Protein AF-A0A955X991-F1 (afdb_monomer)

Nearest PDB structures (foldseek):
  9c3c-assembly1_b  TM=1.277E-01  e=8.203E+00  Oryctolagus cuniculus

Sequence (240 aa):
MSEDGNGDRDPMRPDTWYGEAGVCGSCIAWRPEDPRAGETVASGSCRLRKELPRVPATLRKCSLYKPRGQFVYRPTPAAPEPKRRKAAPVTVLRRDESGEMVTASPPPVVRGEPRERPPVPREVDVGTDERSVLVAAVRSAVLQDVPDTGRELHGRFEGGKTRVYATDGRMTKEVTNERFFQLLERMRASLEQLEDQLVSKDALLDLYPEAHKQLLAVQGSFTTFNILYDSRDDYFSGKE

Solvent-accessible surface area (backbone atoms only — not comparable to full-atom values): 15233 Å² total; per-residue (Å²): 134,87,86,78,82,83,88,81,70,54,56,67,44,66,74,62,34,55,76,40,86,65,20,38,45,17,18,63,53,42,41,84,48,84,79,57,96,91,60,81,52,35,30,18,35,35,76,85,42,77,89,46,72,69,44,49,26,78,46,64,81,58,98,80,66,42,68,54,88,71,77,71,85,71,78,68,77,74,73,75,73,80,76,75,74,75,77,75,81,86,79,46,70,43,69,50,98,88,68,50,77,43,83,49,84,79,79,84,82,77,83,73,73,90,76,76,78,76,77,81,74,91,70,79,87,75,62,99,45,71,69,58,46,52,53,49,52,47,55,54,43,49,69,46,92,66,75,87,80,84,77,54,70,22,76,94,46,63,94,36,74,43,74,43,61,47,98,87,67,47,77,76,47,78,43,45,34,68,63,49,49,56,50,51,53,31,46,49,55,31,51,52,52,49,48,50,59,38,62,78,34,58,72,50,41,77,74,36,52,66,59,54,52,49,50,46,54,51,51,38,60,50,39,75,55,37,77,49,40,60,52,79,88,73,41,59,68,63,76,128

Radius of gyration: 31.93 Å; Cα contacts (8 Å, |Δi|>4): 240; chains: 1; bounding box: 81×61×92 Å

pLDDT: mean 74.35, std 15.06, range [38.75, 93.31]

Foldseek 3Di:
DDPDDPPPQQLQDLVNQCPDPAFLSQAPQWDWDDDDPPDRHTWTQGNVCVVPGIDGRRDGDDPPGDGPPPPDPPPDPDPPDPPPPDPDPDFDWDQDPVRDTDTDDDPDDDPDDDDDDDPDDPDDDDPPDLVSVLVVQLVVQLPPDDDDPPFDWAPVQPPHKDFDADPVRDGPDIDRPVVVVVSLVSSVVSLVVVLCVCVVPVVNCVVCVVSNVVSLVVLVVCQVVQNGTNDPVPGRDRPD

Structure (mmCIF, N/CA/C/O backbone):
data_AF-A0A955X991-F1
#
_entry.id   AF-A0A955X991-F1
#
loop_
_atom_site.group_PDB
_atom_site.id
_atom_site.type_symbol
_atom_site.label_atom_id
_atom_site.label_alt_id
_atom_site.label_comp_id
_atom_site.label_asym_id
_atom_site.label_entity_id
_atom_site.label_seq_id
_atom_site.pdbx_PDB_ins_code
_atom_site.Cartn_x
_atom_site.Cartn_y
_atom_site.Cartn_z
_atom_site.occupancy
_atom_site.B_iso_or_equiv
_atom_site.auth_seq_id
_atom_site.auth_comp_id
_atom_site.auth_asym_id
_atom_site.auth_atom_id
_atom_site.pdbx_PDB_model_num
ATOM 1 N N . MET A 1 1 ? -40.968 -16.022 60.231 1.00 38.75 1 MET A N 1
ATOM 2 C CA . MET A 1 1 ? -40.307 -16.845 59.200 1.00 38.75 1 MET A CA 1
ATOM 3 C C . MET A 1 1 ? -39.902 -15.874 58.115 1.00 38.75 1 MET A C 1
ATOM 5 O O . MET A 1 1 ? -40.764 -15.400 57.394 1.00 38.75 1 MET A O 1
ATOM 9 N N . SER A 1 2 ? -38.647 -15.436 58.153 1.00 39.84 2 SER A N 1
ATOM 10 C CA . SER A 1 2 ? -38.117 -14.417 57.249 1.00 39.84 2 SER A CA 1
ATOM 11 C C . SER A 1 2 ? -37.635 -15.108 55.979 1.00 39.84 2 SER A C 1
ATOM 13 O O . SER A 1 2 ? -36.566 -15.713 55.973 1.00 39.84 2 SER A O 1
ATOM 15 N N . GLU A 1 3 ? -38.450 -15.076 54.930 1.00 44.97 3 GLU A N 1
ATOM 16 C CA . GLU A 1 3 ? -38.037 -15.438 53.572 1.00 44.97 3 GLU A CA 1
ATOM 17 C C . GLU A 1 3 ? -37.480 -14.183 52.886 1.00 44.97 3 GLU A C 1
ATOM 19 O O . GLU A 1 3 ? -38.084 -13.613 51.982 1.00 44.97 3 GLU A O 1
ATOM 24 N N . ASP A 1 4 ? -36.329 -13.711 53.366 1.00 40.31 4 ASP A N 1
ATOM 25 C CA . ASP A 1 4 ? -35.613 -12.592 52.759 1.00 40.31 4 ASP A CA 1
ATOM 26 C C . ASP A 1 4 ? -34.737 -13.087 51.591 1.00 40.31 4 ASP A C 1
ATOM 28 O O . ASP A 1 4 ? -33.696 -13.714 51.776 1.00 40.31 4 ASP A O 1
ATOM 32 N N . GLY A 1 5 ? -35.156 -12.752 50.367 1.00 43.62 5 GLY A N 1
ATOM 33 C CA . GLY A 1 5 ? -34.262 -12.096 49.406 1.00 43.62 5 GLY A CA 1
ATOM 34 C C . GLY A 1 5 ? -33.233 -12.933 48.636 1.00 43.62 5 GLY A C 1
ATOM 35 O O . GLY A 1 5 ? -32.066 -12.552 48.601 1.00 43.62 5 GLY A O 1
ATOM 36 N N . ASN A 1 6 ? -33.636 -13.993 47.924 1.00 46.09 6 ASN A N 1
ATOM 37 C CA . ASN A 1 6 ? -32.765 -14.647 46.922 1.00 46.09 6 ASN A CA 1
ATOM 38 C C . ASN A 1 6 ? -33.233 -14.462 45.459 1.00 46.09 6 ASN A C 1
ATOM 40 O O . ASN A 1 6 ? -32.790 -15.178 44.565 1.00 46.09 6 ASN A O 1
ATOM 44 N N . GLY A 1 7 ? -34.143 -13.516 45.205 1.00 46.44 7 GLY A N 1
ATOM 45 C CA . GLY A 1 7 ? -34.841 -13.363 43.922 1.00 46.44 7 GLY A CA 1
ATOM 46 C C . GLY A 1 7 ? -34.144 -12.541 42.830 1.00 46.44 7 GLY A C 1
ATOM 47 O O . GLY A 1 7 ? -34.748 -12.364 41.781 1.00 46.44 7 GLY A O 1
ATOM 48 N N . ASP A 1 8 ? -32.925 -12.027 43.033 1.00 54.19 8 ASP A N 1
ATOM 49 C CA . ASP A 1 8 ? -32.399 -10.953 42.161 1.00 54.19 8 ASP A CA 1
ATOM 50 C C . ASP A 1 8 ? -30.940 -11.139 41.697 1.00 54.19 8 ASP A C 1
ATOM 52 O O . ASP A 1 8 ? -30.204 -10.182 41.459 1.00 54.19 8 ASP A O 1
ATOM 56 N N . ARG A 1 9 ? -30.483 -12.391 41.568 1.00 58.53 9 ARG A N 1
ATOM 57 C CA . ARG A 1 9 ? -29.184 -12.717 40.950 1.00 58.53 9 ARG A CA 1
ATOM 58 C C . ARG A 1 9 ? -29.383 -13.521 39.675 1.00 58.53 9 ARG A C 1
ATOM 60 O O . ARG A 1 9 ? -29.014 -14.687 39.613 1.00 58.53 9 ARG A O 1
ATOM 67 N N . ASP A 1 10 ? -29.975 -12.894 38.664 1.00 68.56 10 ASP A N 1
ATOM 68 C CA . ASP A 1 10 ? -29.984 -13.457 37.316 1.00 68.56 10 ASP A CA 1
ATOM 69 C C . ASP A 1 10 ? -28.535 -13.497 36.775 1.00 68.56 10 ASP A C 1
ATOM 71 O O . ASP A 1 10 ? -27.963 -12.435 36.509 1.00 68.56 10 ASP A O 1
ATOM 75 N N . PRO A 1 11 ? -27.923 -14.687 36.602 1.00 65.38 11 PRO A N 1
ATOM 76 C CA . PRO A 1 11 ? -26.534 -14.841 36.149 1.00 65.38 11 PRO A CA 1
ATOM 77 C C . PRO A 1 11 ? -26.283 -14.315 34.723 1.00 65.38 11 PRO A C 1
ATOM 79 O O . PRO A 1 11 ? -25.133 -14.259 34.270 1.00 65.38 11 PRO A O 1
ATOM 82 N N . MET A 1 12 ? -27.343 -13.927 34.009 1.00 73.75 12 MET A N 1
ATOM 83 C CA . MET A 1 12 ? -27.275 -13.253 32.717 1.00 73.75 12 MET A CA 1
ATOM 84 C C . MET A 1 12 ? -27.124 -11.734 32.840 1.00 73.75 12 MET A C 1
ATOM 86 O O . MET A 1 12 ? -26.597 -11.097 31.923 1.00 73.75 12 MET A O 1
ATOM 90 N N . ARG A 1 13 ? -27.529 -11.132 33.966 1.00 78.25 13 ARG A N 1
ATOM 91 C CA . ARG A 1 13 ? -27.470 -9.677 34.158 1.00 78.25 13 ARG A CA 1
ATOM 92 C C . ARG A 1 13 ? -26.050 -9.225 34.507 1.00 78.25 13 ARG A C 1
ATOM 94 O O . ARG A 1 13 ? -25.454 -9.791 35.426 1.00 78.25 13 ARG A O 1
ATOM 101 N N . PRO A 1 14 ? -25.518 -8.177 33.848 1.00 75.69 14 PRO A N 1
ATOM 102 C CA . PRO A 1 14 ? -24.169 -7.668 34.104 1.00 75.69 14 PRO A CA 1
ATOM 103 C C . PRO A 1 14 ? -23.875 -7.312 35.560 1.00 75.69 14 PRO A C 1
ATOM 105 O O . PRO A 1 14 ? -22.749 -7.489 36.024 1.00 75.69 14 PRO A O 1
ATOM 108 N N . ASP A 1 15 ? -24.895 -6.876 36.295 1.00 79.19 15 ASP A N 1
ATOM 109 C CA . ASP A 1 15 ? -24.777 -6.469 37.696 1.00 79.19 15 ASP A CA 1
ATOM 110 C C . ASP A 1 15 ? -24.324 -7.616 38.612 1.00 79.19 15 ASP A C 1
ATOM 112 O O . ASP A 1 15 ? -23.654 -7.374 39.616 1.00 79.19 15 ASP A O 1
ATOM 116 N N . THR A 1 16 ? -24.608 -8.872 38.242 1.00 80.31 16 THR A N 1
ATOM 117 C CA . THR A 1 16 ? -24.232 -10.043 39.049 1.00 80.31 16 THR A CA 1
ATOM 118 C C . THR A 1 16 ? -22.735 -10.333 39.047 1.00 80.31 16 THR A C 1
ATOM 120 O O . THR A 1 16 ? -22.214 -10.836 40.038 1.00 80.31 16 THR A O 1
ATOM 123 N N . TRP A 1 17 ? -22.021 -9.998 37.970 1.00 82.06 17 TRP A N 1
ATOM 124 C CA . TRP A 1 17 ? -20.603 -10.337 37.806 1.00 82.06 17 TRP A CA 1
ATOM 125 C C . TRP A 1 17 ? -19.687 -9.122 37.625 1.00 82.06 17 TRP A C 1
ATOM 127 O O . TRP A 1 17 ? -18.476 -9.262 37.783 1.00 82.06 17 TRP A O 1
ATOM 137 N N . TYR A 1 18 ? -20.210 -7.919 37.361 1.00 81.25 18 TYR A N 1
ATOM 138 C CA . TYR A 1 18 ? -19.401 -6.691 37.364 1.00 81.25 18 TYR A CA 1
ATOM 139 C C . TYR A 1 18 ? -18.859 -6.331 38.751 1.00 81.25 18 TYR A C 1
ATOM 141 O O . TYR A 1 18 ? -17.752 -5.800 38.840 1.00 81.25 18 TYR A O 1
ATOM 149 N N . GLY A 1 19 ? -19.607 -6.630 39.817 1.00 77.69 19 GLY A N 1
ATOM 150 C CA . GLY A 1 19 ? -19.197 -6.345 41.195 1.00 77.69 19 GLY A CA 1
ATOM 151 C C . GLY A 1 19 ? -18.209 -7.355 41.787 1.00 77.69 19 GLY A C 1
ATOM 152 O O . GLY A 1 19 ? -17.533 -7.049 42.768 1.00 77.69 19 GLY A O 1
ATOM 153 N N . GLU A 1 20 ? -18.089 -8.553 41.206 1.00 83.38 20 GLU A N 1
ATOM 154 C CA . GLU A 1 20 ? -17.191 -9.590 41.719 1.00 83.38 20 GLU A CA 1
ATOM 155 C C . GLU A 1 20 ? -15.766 -9.398 41.187 1.00 83.38 20 GLU A C 1
ATOM 157 O O . GLU A 1 20 ? -15.511 -9.489 39.989 1.00 83.38 20 GLU A O 1
ATOM 162 N N . ALA A 1 21 ? -14.788 -9.168 42.061 1.00 84.75 21 ALA A N 1
ATOM 163 C CA . ALA A 1 21 ? -13.395 -9.067 41.633 1.00 84.75 21 ALA A CA 1
ATOM 164 C C . ALA A 1 21 ? -12.823 -10.440 41.226 1.00 84.75 21 ALA A C 1
ATOM 166 O O . ALA A 1 21 ? -12.987 -11.437 41.928 1.00 84.75 21 ALA A O 1
ATOM 167 N N . GLY A 1 22 ? -12.083 -10.482 40.113 1.00 86.81 22 GLY A N 1
ATOM 168 C CA . GLY A 1 22 ? -11.324 -11.668 39.696 1.00 86.81 22 GLY A CA 1
ATOM 169 C C . GLY A 1 22 ? -12.118 -12.703 38.895 1.00 86.81 22 GLY A C 1
ATOM 170 O O . GLY A 1 22 ? -11.631 -13.825 38.715 1.00 86.81 22 GLY A O 1
ATOM 171 N N . VAL A 1 23 ? -13.302 -12.333 38.399 1.00 92.38 23 VAL A N 1
ATOM 172 C CA . VAL A 1 23 ? -14.068 -13.115 37.419 1.00 92.38 23 VAL A CA 1
ATOM 173 C C . VAL A 1 23 ? -13.876 -12.541 36.012 1.00 92.38 23 VAL A C 1
ATOM 175 O O . VAL A 1 23 ? -13.577 -11.359 35.844 1.00 92.38 23 VAL A O 1
ATOM 178 N N . CYS A 1 24 ? -14.017 -13.356 34.967 1.00 92.00 24 CYS A N 1
ATOM 179 C CA . CYS A 1 24 ? -13.859 -12.882 33.590 1.00 92.00 24 CYS A CA 1
ATOM 180 C C . CYS A 1 24 ? -14.807 -11.724 33.248 1.00 92.00 24 CYS A C 1
ATOM 182 O O . CYS A 1 24 ? -14.371 -10.777 32.597 1.00 92.00 24 CYS A O 1
ATOM 184 N N . GLY A 1 25 ? -16.040 -11.736 33.754 1.00 89.75 25 GLY A N 1
ATOM 185 C CA . GLY A 1 25 ? -17.017 -10.672 33.537 1.00 89.75 25 GLY A CA 1
ATOM 186 C C . GLY A 1 25 ? -16.566 -9.289 34.037 1.00 89.75 25 GLY A C 1
ATOM 187 O O . GLY A 1 25 ? -16.752 -8.282 33.354 1.00 89.75 25 GLY A O 1
ATOM 188 N N . SER A 1 26 ? -15.885 -9.211 35.182 1.00 90.62 26 SER A N 1
ATOM 189 C CA . SER A 1 26 ? -15.350 -7.950 35.723 1.00 90.62 26 SER A CA 1
ATOM 190 C C . SER A 1 26 ? -14.012 -7.530 35.103 1.00 90.62 26 SER A C 1
ATOM 192 O O . SER A 1 26 ? -13.458 -6.478 35.438 1.00 90.62 26 SER A O 1
ATOM 194 N N . CYS A 1 27 ? -13.485 -8.307 34.152 1.00 90.62 27 CYS A N 1
ATOM 195 C CA . CYS A 1 27 ? -12.266 -7.977 33.427 1.00 90.62 27 CYS A CA 1
ATOM 196 C C . CYS A 1 27 ? -12.532 -6.937 32.323 1.00 90.62 27 CYS A C 1
ATOM 198 O O . CYS A 1 27 ? -13.508 -7.001 31.570 1.00 90.62 27 CYS A O 1
ATOM 200 N N . ILE A 1 28 ? -11.608 -5.992 32.142 1.00 90.75 28 ILE A N 1
ATOM 201 C CA . ILE A 1 28 ? -11.670 -5.004 31.049 1.00 90.75 28 ILE A CA 1
ATOM 202 C C . ILE A 1 28 ? -11.577 -5.646 29.652 1.00 90.75 28 ILE A C 1
ATOM 204 O O . ILE A 1 28 ? -12.056 -5.079 28.670 1.00 90.75 28 ILE A O 1
ATOM 208 N N . ALA A 1 29 ? -10.962 -6.826 29.555 1.00 91.00 29 ALA A N 1
ATOM 209 C CA . ALA A 1 29 ? -10.707 -7.511 28.292 1.00 91.00 29 ALA A CA 1
ATOM 210 C C . ALA A 1 29 ? -11.858 -8.403 27.803 1.00 91.00 29 ALA A C 1
ATOM 212 O O . ALA A 1 29 ? -11.834 -8.821 26.645 1.00 91.00 29 ALA A O 1
ATOM 213 N N . TRP A 1 30 ? -12.826 -8.719 28.662 1.00 92.44 30 TRP A N 1
ATOM 214 C CA . TRP A 1 30 ? -13.938 -9.614 28.342 1.00 92.44 30 TRP A CA 1
ATOM 215 C C . TRP A 1 30 ? -15.121 -8.833 27.755 1.00 92.44 30 TRP A C 1
ATOM 217 O O . TRP A 1 30 ? -15.421 -7.711 28.192 1.00 92.44 30 TRP A O 1
ATOM 227 N N . ARG A 1 31 ? -15.776 -9.405 26.740 1.00 91.56 31 ARG A N 1
ATOM 228 C CA . ARG A 1 31 ? -16.945 -8.830 26.064 1.00 91.56 31 ARG A CA 1
ATOM 229 C C . ARG A 1 31 ? -18.098 -9.837 26.079 1.00 91.56 31 ARG A C 1
ATOM 231 O O . ARG A 1 31 ? -17.867 -10.958 25.638 1.00 91.56 31 ARG A O 1
ATOM 238 N N . PRO A 1 32 ? -19.291 -9.459 26.573 1.00 91.00 32 PRO A N 1
ATOM 239 C CA . PRO A 1 32 ? -20.448 -10.347 26.557 1.00 91.00 32 PRO A CA 1
ATOM 240 C C . PRO A 1 32 ? -20.880 -10.629 25.116 1.00 91.00 32 PRO A C 1
ATOM 242 O O . PRO A 1 32 ? -20.811 -9.739 24.268 1.00 91.00 32 PRO A O 1
ATOM 245 N N . GLU A 1 33 ? -21.324 -11.855 24.867 1.00 90.44 33 GLU A N 1
ATOM 246 C CA . GLU A 1 33 ? -21.989 -12.273 23.633 1.00 90.44 33 GLU A CA 1
ATOM 247 C C . GLU A 1 33 ? -23.412 -12.732 23.955 1.00 90.44 33 GLU A C 1
ATOM 249 O O . GLU A 1 33 ? -23.742 -12.993 25.116 1.00 90.44 33 GLU A O 1
ATOM 254 N N . ASP A 1 34 ? -24.247 -12.856 22.926 1.00 87.06 34 ASP A N 1
ATOM 255 C CA . ASP A 1 34 ? -25.610 -13.348 23.101 1.00 87.06 34 ASP A CA 1
ATOM 256 C C . ASP A 1 34 ? -25.611 -14.781 23.670 1.00 87.06 34 ASP A C 1
ATOM 258 O O . ASP A 1 34 ? -24.768 -15.603 23.276 1.00 87.06 34 ASP A O 1
ATOM 262 N N . PRO A 1 35 ? -26.528 -15.109 24.600 1.00 84.56 35 PRO A N 1
ATOM 263 C CA . PRO A 1 35 ? -26.665 -16.459 25.141 1.00 84.56 35 PRO A CA 1
ATOM 264 C C . PRO A 1 35 ? -26.980 -17.480 24.051 1.00 84.56 35 PRO A C 1
ATOM 266 O O . PRO A 1 35 ? -27.867 -17.270 23.224 1.00 84.56 35 PRO A O 1
ATOM 269 N N . ARG A 1 36 ? -26.307 -18.636 24.091 1.00 85.12 36 ARG A N 1
ATOM 270 C CA . ARG A 1 36 ? -26.695 -19.792 23.271 1.00 85.12 36 ARG A CA 1
ATOM 271 C C . ARG A 1 36 ? -27.733 -20.639 24.005 1.00 85.12 36 ARG A C 1
ATOM 273 O O . ARG A 1 36 ? -27.802 -20.640 25.233 1.00 85.12 36 ARG A O 1
ATOM 280 N N . ALA A 1 37 ? -28.528 -21.390 23.242 1.00 81.50 37 ALA A N 1
ATOM 281 C CA . ALA A 1 37 ? -29.499 -22.327 23.797 1.00 81.50 37 ALA A CA 1
ATOM 282 C C . ALA A 1 37 ? -28.805 -23.322 24.748 1.00 81.50 37 ALA A C 1
ATOM 284 O O . ALA A 1 37 ? -27.876 -24.022 24.346 1.00 81.50 37 ALA A O 1
ATOM 285 N N . GLY A 1 38 ? -29.253 -23.361 26.007 1.00 80.50 38 GLY A N 1
ATOM 286 C CA . GLY A 1 38 ? -28.695 -24.219 27.060 1.00 80.50 38 GLY A CA 1
ATOM 287 C C . GLY A 1 38 ? -27.683 -23.548 27.995 1.00 80.50 38 GLY A C 1
ATOM 288 O O . GLY A 1 38 ? -27.209 -24.197 28.925 1.00 80.50 38 GLY A O 1
ATOM 289 N N . GLU A 1 39 ? -27.357 -22.268 27.800 1.00 80.38 39 GLU A N 1
ATOM 290 C CA . GLU A 1 39 ? -26.450 -21.549 28.697 1.00 80.38 39 GLU A CA 1
ATOM 291 C C . GLU A 1 39 ? -27.180 -20.895 29.861 1.00 80.38 39 GLU A C 1
ATOM 293 O O . GLU A 1 39 ? -28.137 -20.147 29.687 1.00 80.38 39 GLU A O 1
ATOM 298 N N . THR A 1 40 ? -26.684 -21.166 31.063 1.00 81.38 40 THR A N 1
ATOM 299 C CA . THR A 1 40 ? -27.228 -20.643 32.320 1.00 81.38 40 THR A CA 1
ATOM 300 C C . THR A 1 40 ? -26.437 -19.456 32.861 1.00 81.38 40 THR A C 1
ATOM 302 O O . THR A 1 40 ? -26.813 -18.892 33.879 1.00 81.38 40 THR A O 1
ATOM 305 N N . VAL A 1 41 ? -25.324 -19.086 32.221 1.00 83.25 41 VAL A N 1
ATOM 306 C CA . VAL A 1 41 ? -24.426 -18.011 32.659 1.00 83.25 41 VAL A CA 1
ATOM 307 C C . VAL A 1 41 ? -24.001 -17.195 31.447 1.00 83.25 41 VAL A C 1
ATOM 309 O O . VAL A 1 41 ? -23.678 -17.765 30.400 1.00 83.25 41 VAL A O 1
ATOM 312 N N . ALA A 1 42 ? -23.936 -15.869 31.610 1.00 87.44 42 ALA A N 1
ATOM 313 C CA . ALA A 1 42 ? -23.454 -14.973 30.567 1.00 87.44 42 ALA A CA 1
ATOM 314 C C . ALA A 1 42 ? -22.081 -15.436 30.059 1.00 87.44 42 ALA A C 1
ATOM 316 O O . ALA A 1 42 ? -21.132 -15.581 30.832 1.00 87.44 42 ALA A O 1
ATOM 317 N N . SER A 1 43 ? -21.975 -15.671 28.756 1.00 92.00 43 SER A N 1
ATOM 318 C CA . SER A 1 43 ? -20.748 -16.122 28.103 1.00 92.00 43 SER A CA 1
ATOM 319 C C . SER A 1 43 ? -20.306 -15.101 27.065 1.00 92.00 43 SER A C 1
ATOM 321 O O . SER A 1 43 ? -21.116 -14.358 26.519 1.00 92.00 43 SER A O 1
ATOM 323 N N . GLY A 1 44 ? -19.003 -15.014 26.830 1.00 92.31 44 GLY A N 1
ATOM 324 C CA . GLY A 1 44 ? -18.442 -13.983 25.967 1.00 92.31 44 GLY A CA 1
ATOM 325 C C . GLY A 1 44 ? -16.996 -14.253 25.581 1.00 92.31 44 GLY A C 1
ATOM 326 O O . GLY A 1 44 ? -16.406 -15.240 26.018 1.00 92.31 44 GLY A O 1
ATOM 327 N N . SER A 1 45 ? -16.405 -13.378 24.778 1.00 93.31 45 SER A N 1
ATOM 328 C CA . SER A 1 45 ? -15.048 -13.549 24.252 1.00 93.31 45 SER A CA 1
ATOM 329 C C . SER A 1 45 ? -14.004 -12.724 2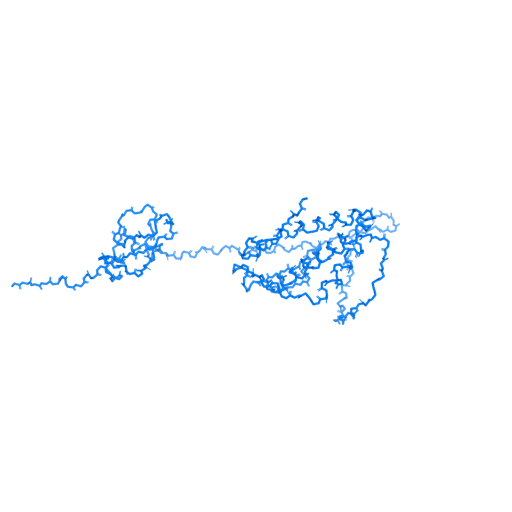5.016 1.00 93.31 45 SER A C 1
ATOM 331 O O . SER A 1 45 ? -14.261 -11.625 25.523 1.00 93.31 45 SER A O 1
ATOM 333 N N . CYS A 1 46 ? -12.782 -13.261 25.116 1.00 93.25 46 CYS A N 1
ATOM 334 C CA . CYS A 1 46 ? -11.651 -12.609 25.780 1.00 93.25 46 CYS A CA 1
ATOM 335 C C . CYS A 1 46 ? -10.692 -11.982 24.756 1.00 93.25 46 CYS A C 1
ATOM 337 O O . CYS A 1 46 ? -10.031 -12.687 23.999 1.00 93.25 46 CYS A O 1
ATOM 339 N N . ARG A 1 47 ? -10.503 -10.654 24.782 1.00 91.19 47 ARG A N 1
ATOM 340 C CA . ARG A 1 47 ? -9.560 -9.977 23.863 1.00 91.19 47 ARG A CA 1
ATOM 341 C C . ARG A 1 47 ? -8.083 -10.287 24.124 1.00 91.19 47 ARG A C 1
ATOM 343 O O . ARG A 1 47 ? -7.266 -10.095 23.229 1.00 91.19 47 ARG A O 1
ATOM 350 N N . LEU A 1 48 ? -7.735 -10.718 25.337 1.00 90.31 48 LEU A N 1
ATOM 351 C CA . LEU A 1 48 ? -6.355 -11.064 25.707 1.00 90.31 48 LEU A CA 1
ATOM 352 C C . LEU A 1 48 ? -5.998 -12.522 25.397 1.00 90.31 48 LEU A C 1
ATOM 354 O O . LEU A 1 48 ? -4.816 -12.842 25.346 1.00 90.31 48 LEU A O 1
ATOM 358 N N . ARG A 1 49 ? -6.999 -13.389 25.211 1.00 88.50 49 ARG A N 1
ATOM 359 C CA . ARG A 1 49 ? -6.835 -14.823 24.955 1.00 88.50 49 ARG A CA 1
ATOM 360 C C . ARG A 1 49 ? -7.729 -15.238 23.797 1.00 88.50 49 ARG A C 1
ATOM 362 O O . ARG A 1 49 ? -8.859 -15.672 24.007 1.00 88.50 49 ARG A O 1
ATOM 369 N N . LYS A 1 50 ? -7.228 -15.040 22.576 1.00 88.81 50 LYS A N 1
ATOM 370 C CA . LYS A 1 50 ? -7.957 -15.345 21.332 1.00 88.81 50 LYS A CA 1
ATOM 371 C C . LYS A 1 50 ? -8.161 -16.850 21.128 1.00 88.81 50 LYS A C 1
ATOM 373 O O . LYS A 1 50 ? -9.033 -17.243 20.366 1.00 88.81 50 LYS A O 1
ATOM 378 N N . GLU A 1 51 ? -7.375 -17.676 21.814 1.00 89.38 51 GLU A N 1
ATOM 379 C CA . GLU A 1 51 ? -7.470 -19.135 21.817 1.00 89.38 51 GLU A CA 1
ATOM 380 C C . GLU A 1 51 ? -8.706 -19.666 22.556 1.00 89.38 51 GLU A C 1
ATOM 382 O O . GLU A 1 51 ? -9.110 -20.804 22.332 1.00 89.38 51 GLU A O 1
ATOM 387 N N . LEU A 1 52 ? -9.320 -18.853 23.423 1.00 86.12 52 LEU A N 1
ATOM 388 C CA . LEU A 1 52 ? -10.559 -19.192 24.116 1.00 86.12 52 LEU A CA 1
ATOM 389 C C . LEU A 1 52 ? -11.720 -18.435 23.459 1.00 86.12 52 LEU A C 1
ATOM 391 O O . LEU A 1 52 ? -11.960 -17.275 23.810 1.00 86.12 52 LEU A O 1
ATOM 395 N N . PRO A 1 53 ? -12.451 -19.062 22.518 1.00 82.06 53 PRO A N 1
ATOM 396 C CA . PRO A 1 53 ? -13.484 -18.369 21.758 1.00 82.06 53 PRO A CA 1
ATOM 397 C C . PRO A 1 53 ? -14.647 -17.926 22.648 1.00 82.06 53 PRO A C 1
ATOM 399 O O . PRO A 1 53 ? -15.207 -16.859 22.423 1.00 82.06 53 PRO A O 1
ATOM 402 N N . ARG A 1 54 ? -14.992 -18.712 23.679 1.00 89.44 54 ARG A N 1
ATOM 403 C CA . ARG A 1 54 ? -16.126 -18.427 24.562 1.00 89.44 54 ARG A CA 1
ATOM 404 C C . ARG A 1 54 ? -15.811 -18.786 26.007 1.00 89.44 54 ARG A C 1
ATOM 406 O O . ARG A 1 54 ? -15.399 -19.903 26.307 1.00 89.44 54 ARG A O 1
ATOM 413 N N . VAL A 1 55 ? -15.978 -17.811 26.890 1.00 91.94 55 VAL A N 1
ATOM 414 C CA . VAL A 1 55 ? -15.582 -17.856 28.296 1.00 91.94 55 VAL A CA 1
ATOM 415 C C . VAL A 1 55 ? -16.746 -17.358 29.157 1.00 91.94 55 VAL A C 1
ATOM 417 O O . VAL A 1 55 ? -17.247 -16.257 28.898 1.00 91.94 55 VAL A O 1
ATOM 420 N N . PRO A 1 56 ? -17.167 -18.113 30.188 1.00 92.25 56 PRO A N 1
ATOM 421 C CA . PRO A 1 56 ? -18.253 -17.692 31.062 1.00 92.25 56 PRO A CA 1
ATOM 422 C C . PRO A 1 56 ? -17.819 -16.526 31.957 1.00 92.25 56 PRO A C 1
ATOM 424 O O . PRO A 1 56 ? -16.670 -16.449 32.404 1.00 92.25 56 PRO A O 1
ATOM 427 N N . ALA A 1 57 ? -18.753 -15.626 32.257 1.00 90.56 57 ALA A N 1
ATOM 428 C CA . ALA A 1 57 ? -18.515 -14.428 33.055 1.00 90.56 57 ALA A CA 1
ATOM 429 C C . ALA A 1 57 ? -18.025 -14.755 34.472 1.00 90.56 57 ALA A C 1
ATOM 431 O O . ALA A 1 57 ? -17.222 -14.007 35.024 1.00 90.56 57 ALA A O 1
ATOM 432 N N . THR A 1 58 ? -18.440 -15.894 35.032 1.00 89.50 58 THR A N 1
ATOM 433 C CA . THR A 1 58 ? -18.085 -16.357 36.384 1.00 89.50 58 THR A CA 1
ATOM 434 C C . THR A 1 58 ? -16.739 -17.080 36.462 1.00 89.50 58 THR A C 1
ATOM 436 O O . THR A 1 58 ? -16.333 -17.488 37.553 1.00 89.50 58 THR A O 1
ATOM 439 N N . LEU A 1 59 ? -16.014 -17.246 35.344 1.00 89.81 59 LEU A N 1
ATOM 440 C CA . LEU A 1 59 ? -14.726 -17.939 35.357 1.00 89.81 59 LEU A CA 1
ATOM 441 C C . LEU A 1 59 ? -13.715 -17.172 36.219 1.00 89.81 59 LEU A C 1
ATOM 443 O O . LEU A 1 59 ? -13.378 -16.023 35.931 1.00 89.81 59 LEU A O 1
ATOM 447 N N . ARG A 1 60 ? -13.214 -17.825 37.270 1.00 88.69 60 ARG A N 1
ATOM 448 C CA . ARG A 1 60 ? -12.219 -17.270 38.198 1.00 88.69 60 ARG A CA 1
ATOM 449 C C . ARG A 1 60 ? -10.801 -17.663 37.779 1.00 88.69 60 ARG A C 1
ATOM 451 O O . ARG A 1 60 ? -10.601 -18.711 37.173 1.00 88.69 60 ARG A O 1
ATOM 458 N N . LYS A 1 61 ? -9.813 -16.861 38.200 1.00 81.00 61 LYS A N 1
ATOM 459 C CA . LYS A 1 61 ? -8.358 -17.127 38.073 1.00 81.00 61 LYS A CA 1
ATOM 460 C C . LYS A 1 61 ? -7.791 -17.010 36.646 1.00 81.00 61 LYS A C 1
ATOM 462 O O . LYS A 1 61 ? -7.263 -17.965 36.084 1.00 81.00 61 LYS A O 1
ATOM 467 N N . CYS A 1 62 ? -7.805 -15.801 36.086 1.00 88.06 62 CYS A N 1
ATOM 468 C CA . CYS A 1 62 ? -7.021 -15.475 34.891 1.00 88.06 62 CYS A CA 1
ATOM 469 C C . CYS A 1 62 ? -5.728 -14.738 35.279 1.00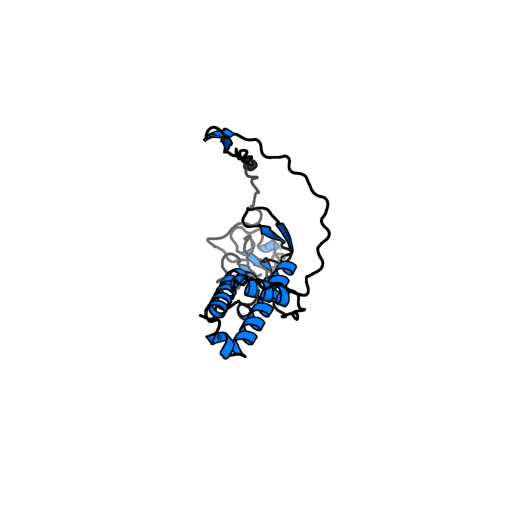 88.06 62 CYS A C 1
ATOM 471 O O . CYS A 1 62 ? -5.787 -13.708 35.947 1.00 88.06 62 CYS A O 1
ATOM 473 N N . SER A 1 63 ? -4.566 -15.213 34.817 1.00 89.44 63 SER A N 1
ATOM 474 C CA . SER A 1 63 ? -3.270 -14.544 35.045 1.00 89.44 63 SER A CA 1
ATOM 475 C C . SER A 1 63 ? -3.155 -13.175 34.363 1.00 89.44 63 SER A C 1
ATOM 477 O O . SER A 1 63 ? -2.305 -12.370 34.724 1.00 89.44 63 SER A O 1
ATOM 479 N N . LEU A 1 64 ? -4.023 -12.905 33.384 1.00 89.38 64 LEU A N 1
ATOM 480 C CA . LEU A 1 64 ? -4.093 -11.649 32.636 1.00 89.38 64 LEU A CA 1
ATOM 481 C C . LEU A 1 64 ? -5.286 -10.781 33.064 1.00 89.38 64 LEU A C 1
ATOM 483 O O . LEU A 1 64 ? -5.654 -9.846 32.350 1.00 89.38 64 LEU A O 1
ATOM 487 N N . TYR A 1 65 ? -5.932 -11.107 34.189 1.00 90.94 65 TYR A N 1
ATOM 488 C CA . TYR A 1 65 ? -7.071 -10.347 34.690 1.00 90.94 65 TYR A CA 1
ATOM 489 C C . TYR A 1 65 ? -6.673 -8.892 34.951 1.00 90.94 65 TYR A C 1
ATOM 491 O O . TYR A 1 65 ? -5.706 -8.606 35.658 1.00 90.94 65 TYR A O 1
ATOM 499 N N . LYS A 1 66 ? -7.448 -7.968 34.384 1.00 89.31 66 LYS A N 1
ATOM 500 C CA . LYS A 1 66 ? -7.318 -6.533 34.623 1.00 89.31 66 LYS A CA 1
ATOM 501 C C . LYS A 1 66 ? -8.683 -5.997 35.055 1.00 89.31 66 LYS A C 1
ATOM 503 O O . LYS A 1 66 ? -9.609 -6.057 34.240 1.00 89.31 66 LYS A O 1
ATOM 508 N N . PRO A 1 67 ? -8.828 -5.499 36.295 1.00 88.12 67 PRO A N 1
ATOM 509 C CA . PRO A 1 67 ? -10.115 -5.052 36.812 1.00 88.12 67 PRO A CA 1
ATOM 510 C C . PRO A 1 67 ? -10.663 -3.886 35.987 1.00 88.12 67 PRO A C 1
ATOM 512 O O . PRO A 1 67 ? -9.945 -2.940 35.645 1.00 88.12 67 PRO A O 1
ATOM 515 N N . ARG A 1 68 ? -11.951 -3.960 35.646 1.00 80.56 68 ARG A N 1
ATOM 516 C CA . ARG A 1 68 ? -12.671 -2.886 34.956 1.00 80.56 68 ARG A CA 1
ATOM 517 C C . ARG A 1 68 ? -12.817 -1.678 35.894 1.00 80.56 68 ARG A C 1
ATOM 519 O O . ARG A 1 68 ? -13.046 -1.834 37.085 1.00 80.56 68 ARG A O 1
ATOM 526 N N . GLY A 1 69 ? -12.639 -0.466 35.365 1.00 75.44 69 GLY A N 1
ATOM 527 C CA . GLY A 1 69 ? -12.798 0.784 36.126 1.00 75.44 69 GLY A CA 1
ATOM 528 C C . GLY A 1 69 ? -11.583 1.243 36.945 1.00 75.44 69 GLY A C 1
ATOM 529 O O . GLY A 1 69 ? -11.550 2.394 37.357 1.00 75.44 69 GLY A O 1
ATOM 530 N N . GLN A 1 70 ? -10.541 0.419 37.117 1.00 66.75 70 GLN A N 1
ATOM 531 C CA . GLN A 1 70 ? -9.325 0.821 37.848 1.00 66.75 70 GLN A CA 1
ATOM 532 C C . GLN A 1 70 ? -8.288 1.555 36.975 1.00 66.75 70 GLN A C 1
ATOM 534 O O . GLN A 1 70 ? -7.176 1.843 37.421 1.00 66.75 70 GLN A O 1
ATOM 539 N N . PHE A 1 71 ? -8.633 1.864 35.719 1.00 54.53 71 PHE A N 1
ATOM 540 C CA . PHE A 1 71 ? -7.790 2.680 34.852 1.00 54.53 71 PHE A CA 1
ATOM 541 C C . PHE A 1 71 ? -7.871 4.142 35.298 1.00 54.53 71 PHE A C 1
ATOM 543 O O . PHE A 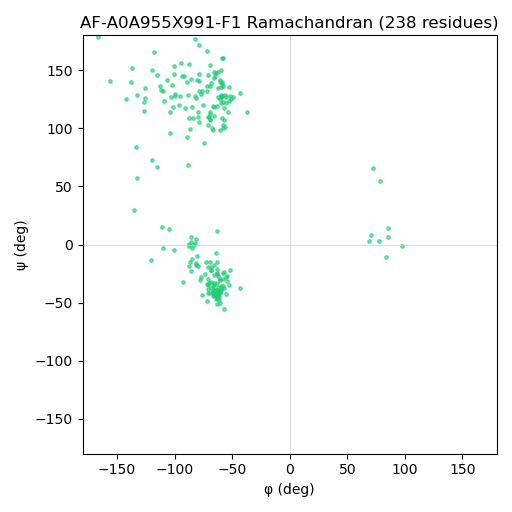1 71 ? -8.686 4.921 34.812 1.00 54.53 71 PHE A O 1
ATOM 550 N N . VAL A 1 72 ? -7.017 4.510 36.249 1.00 52.06 72 VAL A N 1
ATOM 551 C CA . VAL A 1 72 ? -6.758 5.911 36.565 1.00 52.06 72 VAL A CA 1
ATOM 552 C C . VAL A 1 72 ? -5.789 6.420 35.509 1.00 52.06 72 VAL A C 1
ATOM 554 O O . VAL A 1 72 ? -4.620 6.026 35.494 1.00 52.06 72 VAL A O 1
ATOM 557 N N . TYR A 1 73 ? -6.271 7.289 34.618 1.00 49.84 73 TYR A N 1
ATOM 558 C CA . TYR A 1 73 ? -5.394 8.097 33.781 1.00 49.84 73 TYR A CA 1
ATOM 559 C C . TYR A 1 73 ? -4.508 8.913 34.722 1.00 49.84 73 TYR A C 1
ATOM 561 O O . TYR A 1 73 ? -4.947 9.898 35.310 1.00 49.84 73 TYR A O 1
ATOM 569 N N . ARG A 1 74 ? -3.267 8.466 34.925 1.00 52.91 74 ARG A N 1
ATOM 570 C CA . ARG A 1 74 ? -2.229 9.338 35.454 1.00 52.91 74 ARG A CA 1
ATOM 571 C C . ARG A 1 74 ? -1.789 10.179 34.265 1.00 52.91 74 ARG A C 1
ATOM 573 O O . ARG A 1 74 ? -1.122 9.612 33.396 1.00 52.91 74 ARG A O 1
ATOM 580 N N . PRO A 1 75 ? -2.161 11.472 34.175 1.00 52.41 75 PRO A N 1
ATOM 581 C CA . PRO A 1 75 ? -1.518 12.347 33.215 1.00 52.41 75 PRO A CA 1
ATOM 582 C C . PRO A 1 75 ? -0.025 12.226 33.484 1.00 52.41 75 PRO A C 1
ATOM 584 O O . PRO A 1 75 ? 0.456 12.534 34.575 1.00 52.41 75 PRO A O 1
ATOM 587 N N . THR A 1 76 ? 0.703 11.671 32.522 1.00 55.28 76 THR A N 1
ATOM 588 C CA . THR A 1 76 ? 2.155 11.753 32.544 1.00 55.28 76 THR A CA 1
ATOM 589 C C . THR A 1 76 ? 2.465 13.249 32.636 1.00 55.28 76 THR A C 1
ATOM 591 O O . THR A 1 76 ? 1.870 14.001 31.855 1.00 55.28 76 THR A O 1
ATOM 594 N N . PRO A 1 77 ? 3.284 13.720 33.600 1.00 57.53 77 PRO A N 1
ATOM 595 C CA . PRO A 1 77 ? 3.681 15.122 33.618 1.00 57.53 77 PRO A CA 1
ATOM 596 C C . PRO A 1 77 ? 4.196 15.441 32.222 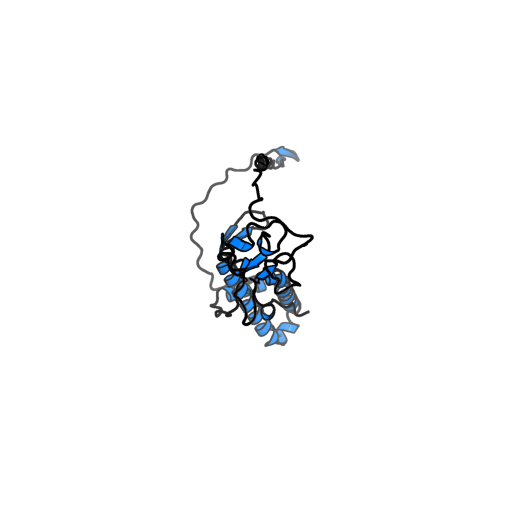1.00 57.53 77 PRO A C 1
ATOM 598 O O . PRO A 1 77 ? 4.996 14.667 31.693 1.00 57.53 77 PRO A O 1
ATOM 601 N N . ALA A 1 78 ? 3.603 16.474 31.614 1.00 58.59 78 ALA A N 1
ATOM 602 C CA . ALA A 1 78 ? 3.698 16.771 30.194 1.00 58.59 78 ALA A CA 1
ATOM 603 C C . ALA A 1 78 ? 5.100 16.446 29.684 1.00 58.59 78 ALA A C 1
ATOM 605 O O . ALA A 1 78 ? 6.080 17.055 30.123 1.00 58.59 78 ALA A O 1
ATOM 606 N N . ALA A 1 79 ? 5.196 15.447 28.800 1.00 60.94 79 ALA A N 1
ATOM 607 C CA . ALA A 1 79 ? 6.420 15.244 28.051 1.00 60.94 79 ALA A CA 1
ATOM 608 C C . ALA A 1 79 ? 6.784 16.618 27.471 1.00 60.94 79 ALA A C 1
ATOM 610 O O . ALA A 1 79 ? 5.893 17.260 26.900 1.00 60.94 79 ALA A O 1
ATOM 611 N N . PRO A 1 80 ? 8.014 17.118 27.695 1.00 61.69 80 PRO A N 1
ATOM 612 C CA . PRO A 1 80 ? 8.379 18.449 27.243 1.00 61.69 80 PRO A CA 1
ATOM 613 C C . PRO A 1 80 ? 8.028 18.539 25.764 1.00 61.69 80 PRO A C 1
ATOM 615 O O . PRO A 1 80 ? 8.396 17.640 25.000 1.00 61.69 80 PRO A O 1
ATOM 618 N N . GLU A 1 81 ? 7.275 19.580 25.388 1.00 62.66 81 GLU A N 1
ATOM 619 C CA . GLU A 1 81 ? 6.934 19.834 23.991 1.00 62.66 81 GLU A CA 1
ATOM 620 C C . GLU A 1 81 ? 8.196 19.623 23.156 1.00 62.66 81 GLU A C 1
ATOM 622 O O . GLU A 1 81 ? 9.261 20.124 23.550 1.00 62.66 81 GLU A O 1
ATOM 627 N N . PRO A 1 82 ? 8.134 18.849 22.057 1.00 60.62 82 PRO A N 1
ATOM 628 C CA . PRO A 1 82 ? 9.311 18.583 21.256 1.00 60.62 82 PRO A CA 1
ATOM 629 C C . PRO A 1 82 ? 9.857 19.933 20.801 1.00 60.62 82 PRO A C 1
ATOM 631 O O . PRO A 1 82 ? 9.296 20.569 19.907 1.00 60.62 82 PRO A O 1
ATOM 634 N N . LYS A 1 83 ? 10.935 20.401 21.451 1.00 61.00 83 LYS A N 1
ATOM 635 C CA . LYS A 1 83 ? 11.617 21.640 21.088 1.00 61.00 83 LYS A CA 1
ATOM 636 C C . LYS A 1 83 ? 12.095 21.437 19.666 1.00 61.00 83 LYS A C 1
ATOM 638 O O . LYS A 1 83 ? 13.106 20.777 19.426 1.00 61.00 83 LYS A O 1
ATOM 643 N N . ARG A 1 84 ? 11.320 21.969 18.723 1.00 63.31 84 ARG A N 1
ATOM 644 C CA . ARG A 1 84 ? 11.618 21.971 17.299 1.00 63.31 84 ARG A CA 1
ATOM 645 C C . ARG A 1 84 ? 12.980 22.643 17.171 1.00 63.31 84 ARG A C 1
ATOM 647 O O . ARG A 1 84 ? 13.084 23.861 17.314 1.00 63.31 84 ARG A O 1
ATOM 654 N N . ARG A 1 85 ? 14.042 21.851 16.997 1.00 61.62 85 ARG A N 1
ATOM 655 C CA . ARG A 1 85 ? 15.376 22.384 16.724 1.00 61.62 85 ARG A CA 1
ATOM 656 C C . ARG A 1 85 ? 15.233 23.188 15.437 1.00 61.62 85 ARG A C 1
ATOM 658 O O . ARG A 1 85 ? 14.967 22.611 14.385 1.00 61.62 85 ARG A O 1
ATOM 665 N N . LYS A 1 86 ? 15.299 24.520 15.531 1.00 61.16 86 LYS A N 1
ATOM 666 C CA . LYS A 1 86 ? 15.354 25.374 14.343 1.00 61.16 86 LYS A CA 1
ATOM 667 C C . LYS A 1 86 ? 16.588 24.920 13.566 1.00 61.16 86 LYS A C 1
ATOM 669 O O . LYS A 1 86 ? 17.672 24.869 14.144 1.00 61.16 86 LYS A O 1
ATOM 674 N N . ALA A 1 87 ? 16.400 24.513 12.313 1.00 56.12 87 ALA A N 1
ATOM 675 C CA . ALA A 1 87 ? 17.515 24.150 11.453 1.00 56.12 87 ALA A CA 1
ATOM 676 C C . ALA A 1 87 ? 18.476 25.344 11.396 1.00 56.12 87 ALA A C 1
ATOM 678 O O . ALA A 1 87 ? 18.034 26.477 11.184 1.00 56.12 87 ALA A O 1
ATOM 679 N N . ALA A 1 88 ? 19.761 25.099 11.657 1.00 62.50 88 ALA A N 1
ATOM 680 C CA . ALA A 1 88 ? 20.780 26.126 11.510 1.00 62.50 88 ALA A CA 1
ATOM 681 C C . ALA A 1 88 ? 20.747 26.639 10.058 1.00 62.50 88 ALA A C 1
ATOM 683 O O . ALA A 1 88 ? 20.593 25.823 9.142 1.00 62.50 88 ALA A O 1
ATOM 684 N N . PRO A 1 89 ? 20.827 27.961 9.828 1.00 59.81 89 PRO A N 1
ATOM 685 C CA . PRO A 1 89 ? 20.843 28.495 8.475 1.00 59.81 89 PRO A CA 1
ATOM 686 C C . PRO A 1 89 ? 22.049 27.920 7.727 1.00 59.81 89 PRO A C 1
ATOM 688 O O . PRO A 1 89 ? 23.170 27.935 8.233 1.00 59.81 89 PRO A O 1
ATOM 691 N N . VAL A 1 90 ? 21.801 27.374 6.537 1.00 57.72 90 VAL A N 1
ATOM 692 C CA . VAL A 1 90 ? 22.850 26.836 5.669 1.00 57.72 90 VAL A CA 1
ATOM 693 C C . VAL A 1 90 ? 23.678 28.010 5.153 1.00 57.72 90 VAL A C 1
ATOM 695 O O . VAL A 1 90 ? 23.210 28.781 4.315 1.00 57.72 90 VAL A O 1
ATOM 698 N N . THR A 1 91 ? 24.896 28.161 5.667 1.00 57.88 91 THR A N 1
ATOM 699 C CA . THR A 1 91 ? 25.860 29.150 5.177 1.00 57.88 91 THR A CA 1
ATOM 700 C C . THR A 1 91 ? 26.520 28.602 3.917 1.00 57.88 91 THR A C 1
ATOM 702 O O . THR A 1 91 ? 27.223 27.595 3.969 1.00 57.88 91 THR A O 1
ATOM 705 N N . VAL A 1 92 ? 26.282 29.241 2.772 1.00 61.75 92 VAL A N 1
ATOM 706 C CA . VAL A 1 92 ? 26.905 28.852 1.501 1.00 61.75 92 VAL A CA 1
ATOM 707 C C . VAL A 1 92 ? 28.210 29.632 1.347 1.00 61.75 92 VAL A C 1
ATOM 709 O O . VAL A 1 92 ? 28.202 30.862 1.287 1.00 61.75 92 VAL A O 1
ATOM 712 N N . LEU A 1 93 ? 29.335 28.916 1.301 1.00 66.88 93 LEU A N 1
ATOM 713 C CA . LEU A 1 93 ? 30.643 29.481 0.969 1.00 66.88 93 LEU A CA 1
ATOM 714 C C . LEU A 1 93 ? 30.760 29.588 -0.556 1.00 66.88 93 LEU A C 1
ATOM 716 O O . LEU A 1 93 ? 30.548 28.604 -1.267 1.00 66.88 93 LEU A O 1
ATOM 720 N N . ARG A 1 94 ? 31.075 30.781 -1.061 1.00 69.44 94 ARG A N 1
ATOM 721 C CA . ARG A 1 94 ? 31.392 31.025 -2.474 1.00 69.44 94 ARG A CA 1
ATOM 722 C C . ARG A 1 94 ? 32.837 31.483 -2.590 1.00 69.44 94 ARG A C 1
ATOM 724 O O . ARG A 1 94 ? 33.343 32.163 -1.707 1.00 69.44 94 ARG A O 1
ATOM 731 N N . ARG A 1 95 ? 33.490 31.093 -3.679 1.00 70.50 95 ARG A N 1
ATOM 732 C CA . ARG A 1 95 ? 34.852 31.524 -3.984 1.00 70.50 95 ARG A CA 1
ATOM 733 C C . ARG A 1 95 ? 34.802 32.902 -4.637 1.00 70.50 95 ARG A C 1
ATOM 735 O O . ARG A 1 95 ? 34.032 33.074 -5.582 1.00 70.50 95 ARG A O 1
ATOM 742 N N . ASP A 1 96 ? 35.560 33.855 -4.115 1.00 67.69 96 ASP A N 1
ATOM 743 C CA . ASP A 1 96 ? 35.725 35.167 -4.739 1.00 67.69 96 ASP A CA 1
ATOM 744 C C . ASP A 1 96 ? 36.793 35.142 -5.847 1.00 67.69 96 ASP A C 1
ATOM 746 O O . ASP A 1 96 ? 37.410 34.107 -6.120 1.00 67.69 96 ASP A O 1
ATOM 750 N N . GLU A 1 97 ? 36.983 36.275 -6.528 1.00 68.12 97 GLU A N 1
ATOM 751 C CA . GLU A 1 97 ? 37.912 36.412 -7.661 1.00 68.12 97 GLU A CA 1
ATOM 752 C C . GLU A 1 97 ? 39.384 36.174 -7.268 1.00 68.12 97 GLU A C 1
ATOM 754 O O . GLU A 1 97 ? 40.194 35.799 -8.113 1.00 68.12 97 GLU A O 1
ATOM 759 N N . SER A 1 98 ? 39.722 36.309 -5.982 1.00 68.62 98 SER A N 1
ATOM 760 C CA . SER A 1 98 ? 41.033 35.991 -5.399 1.00 68.62 98 SER A CA 1
ATOM 761 C C . SER A 1 98 ? 41.207 34.520 -5.003 1.00 68.62 98 SER A C 1
ATOM 763 O O . SER A 1 98 ? 42.295 34.115 -4.593 1.00 68.62 98 SER A O 1
ATOM 765 N N . GLY A 1 99 ? 40.172 33.689 -5.151 1.00 70.38 99 GLY A N 1
ATOM 766 C CA . GLY A 1 99 ? 40.237 32.264 -4.839 1.00 70.38 99 GLY A CA 1
ATOM 767 C C . GLY A 1 99 ? 39.964 31.916 -3.371 1.00 70.38 99 GLY A C 1
ATOM 768 O O . GLY A 1 99 ? 40.075 30.733 -3.019 1.00 70.38 99 GLY A O 1
ATOM 769 N N . GLU A 1 100 ? 39.572 32.884 -2.539 1.00 61.75 100 GLU A N 1
ATOM 770 C CA . GLU A 1 100 ? 39.281 32.699 -1.115 1.00 61.75 100 GLU A CA 1
ATOM 771 C C . GLU A 1 100 ? 37.785 32.397 -0.902 1.00 61.75 100 GLU A C 1
ATOM 773 O O . GLU A 1 100 ? 36.919 32.843 -1.658 1.00 61.75 100 GLU A O 1
ATOM 778 N N . MET A 1 101 ? 37.455 31.544 0.075 1.00 57.53 101 MET A N 1
ATOM 779 C CA . MET A 1 101 ? 36.065 31.155 0.340 1.00 57.53 101 MET A CA 1
ATOM 780 C C . MET A 1 101 ? 35.398 32.145 1.294 1.00 57.53 101 MET A C 1
ATOM 782 O O . MET A 1 101 ? 35.663 32.136 2.494 1.00 57.53 101 MET A O 1
ATOM 786 N N . VAL A 1 102 ? 34.467 32.939 0.769 1.00 69.50 102 VAL A N 1
ATOM 787 C CA . VAL A 1 102 ? 33.723 33.955 1.518 1.00 69.50 102 VAL A CA 1
ATOM 788 C C . VAL A 1 102 ? 32.281 33.493 1.742 1.00 69.50 102 VAL A C 1
ATOM 790 O O . VAL A 1 102 ? 31.651 32.866 0.885 1.00 69.50 102 VAL A O 1
ATOM 793 N N . THR A 1 103 ? 31.735 33.777 2.925 1.00 65.75 103 THR A N 1
ATOM 794 C CA . THR A 1 103 ? 30.336 33.459 3.252 1.00 65.75 103 THR A CA 1
ATOM 795 C C . THR A 1 103 ? 29.399 34.447 2.554 1.00 65.75 103 THR A C 1
ATOM 797 O O . THR A 1 103 ? 29.487 35.653 2.768 1.00 65.75 103 THR A O 1
ATOM 800 N N . ALA A 1 104 ? 28.503 33.946 1.698 1.00 64.00 104 ALA A N 1
ATOM 801 C CA . ALA A 1 104 ? 27.570 34.782 0.944 1.00 64.00 104 ALA A CA 1
ATOM 802 C C . ALA A 1 104 ? 26.127 34.554 1.412 1.00 64.00 104 ALA A C 1
ATOM 804 O O . ALA A 1 104 ? 25.670 33.415 1.538 1.00 64.00 104 ALA A O 1
ATOM 805 N N . SER A 1 105 ? 25.392 35.645 1.637 1.00 58.28 105 SER A N 1
ATOM 806 C CA . SER A 1 105 ? 23.963 35.581 1.958 1.00 58.28 105 SER A CA 1
ATOM 807 C C . SER A 1 105 ? 23.164 35.121 0.723 1.00 58.28 105 SER A C 1
ATOM 809 O O . SER A 1 105 ? 23.458 35.576 -0.389 1.00 58.28 105 SER A O 1
ATOM 811 N N . PRO A 1 106 ? 22.186 34.205 0.860 1.00 55.09 106 PRO A N 1
ATOM 812 C CA . PRO A 1 106 ? 21.401 33.728 -0.274 1.00 55.09 106 PRO A CA 1
ATOM 813 C C . PRO A 1 106 ? 20.556 34.863 -0.885 1.00 55.09 106 PRO A C 1
ATOM 815 O O . PRO A 1 106 ? 20.073 35.727 -0.149 1.00 55.09 106 PRO A O 1
ATOM 818 N N . PRO A 1 107 ? 20.354 34.878 -2.218 1.00 61.41 107 PRO A N 1
ATOM 819 C CA . PRO A 1 107 ? 19.554 35.911 -2.869 1.00 61.41 107 PRO A CA 1
ATOM 820 C C . PRO A 1 107 ? 18.097 35.883 -2.372 1.00 61.41 107 PRO A C 1
ATOM 822 O O . PRO A 1 107 ? 17.584 34.807 -2.039 1.00 61.41 107 PRO A O 1
ATOM 825 N N . PRO A 1 108 ? 17.412 37.042 -2.319 1.00 55.44 108 PRO A N 1
ATOM 826 C CA . PRO A 1 108 ? 16.032 37.122 -1.859 1.00 55.44 108 PRO A CA 1
ATOM 827 C C . PRO A 1 108 ? 15.123 36.253 -2.734 1.00 55.44 108 PRO A C 1
ATOM 829 O O . PRO A 1 108 ? 15.109 36.362 -3.960 1.00 55.44 108 PRO A O 1
ATOM 832 N N . VAL A 1 109 ? 14.361 35.369 -2.088 1.00 53.97 109 VAL A N 1
ATOM 833 C CA . VAL A 1 109 ? 13.401 34.486 -2.756 1.00 53.97 109 VAL A CA 1
ATOM 834 C C . VAL A 1 109 ? 12.222 35.329 -3.235 1.00 53.97 109 VAL A C 1
ATOM 836 O O . VAL A 1 109 ? 11.352 35.701 -2.449 1.00 53.97 109 VAL A O 1
ATOM 839 N N . VAL A 1 110 ? 12.184 35.621 -4.533 1.00 54.88 110 VAL A N 1
ATOM 840 C CA . VAL A 1 110 ? 11.022 36.237 -5.177 1.00 54.88 110 VAL A CA 1
ATOM 841 C C . VAL A 1 110 ? 9.900 35.195 -5.211 1.00 54.88 110 VAL A C 1
ATOM 843 O O . VAL A 1 110 ? 9.990 34.190 -5.917 1.00 54.88 110 VAL A O 1
ATOM 846 N N . ARG A 1 111 ? 8.843 35.397 -4.413 1.00 44.91 111 ARG A N 1
ATOM 847 C CA . ARG A 1 111 ? 7.595 34.627 -4.530 1.00 44.91 111 ARG A CA 1
ATOM 848 C C . ARG A 1 111 ? 6.930 35.011 -5.851 1.00 44.91 111 ARG A C 1
ATOM 850 O O . ARG A 1 111 ? 6.317 36.068 -5.937 1.00 44.91 111 ARG A O 1
ATOM 857 N N . GLY A 1 112 ? 7.085 34.165 -6.865 1.00 50.28 112 GLY A N 1
ATOM 858 C CA . GLY A 1 112 ? 6.341 34.289 -8.117 1.00 50.28 112 GLY A CA 1
ATOM 859 C C . GLY A 1 112 ? 4.842 34.062 -7.906 1.00 50.28 112 GLY A C 1
ATOM 860 O O . GLY A 1 112 ? 4.442 33.300 -7.022 1.00 50.28 112 GLY A O 1
ATOM 861 N N . GLU A 1 113 ? 4.036 34.737 -8.722 1.00 49.78 113 GLU A N 1
ATOM 862 C CA . GLU A 1 113 ? 2.577 34.619 -8.769 1.00 49.78 113 GLU A CA 1
ATOM 863 C C . GLU A 1 113 ? 2.106 33.178 -9.070 1.00 49.78 113 GLU A C 1
ATOM 865 O O . GLU A 1 113 ? 2.889 32.363 -9.578 1.00 49.78 113 GLU A O 1
ATOM 870 N N . PRO A 1 114 ? 0.839 32.828 -8.752 1.00 47.81 114 PRO A N 1
ATOM 871 C CA . PRO A 1 114 ? 0.282 31.504 -9.017 1.00 47.81 114 PRO A CA 1
ATOM 872 C C . PRO A 1 114 ? 0.383 31.166 -10.508 1.00 47.81 114 PRO A C 1
ATOM 874 O O . PRO A 1 114 ? -0.332 31.722 -11.335 1.00 47.81 114 PRO A O 1
ATOM 877 N N . ARG A 1 115 ? 1.293 30.253 -10.863 1.00 52.50 115 ARG A N 1
ATOM 878 C CA . ARG A 1 115 ? 1.447 29.791 -12.245 1.00 52.50 115 ARG A CA 1
ATOM 879 C C . ARG A 1 115 ? 0.202 29.016 -12.665 1.00 52.50 115 ARG A C 1
ATOM 881 O O . ARG A 1 115 ? -0.095 27.968 -12.086 1.00 52.50 115 ARG A O 1
ATOM 888 N N . GLU A 1 116 ? -0.482 29.511 -13.695 1.00 50.38 116 GLU A N 1
ATOM 889 C CA . GLU A 1 116 ? -1.474 28.738 -14.434 1.00 50.38 116 GLU A CA 1
ATOM 890 C C . GLU A 1 116 ? -0.858 27.419 -14.904 1.00 50.38 116 GLU A C 1
ATOM 892 O O . GLU A 1 116 ? 0.292 27.345 -15.349 1.00 50.38 116 GLU A O 1
ATOM 897 N N . ARG A 1 117 ? -1.626 26.344 -14.730 1.00 43.31 117 ARG A N 1
ATOM 898 C CA . ARG A 1 117 ? -1.205 24.989 -15.065 1.00 43.31 117 ARG A CA 1
ATOM 899 C C . ARG A 1 117 ? -1.039 24.917 -16.589 1.00 43.31 117 ARG A C 1
ATOM 901 O O . ARG A 1 117 ? -2.032 25.124 -17.283 1.00 43.31 117 ARG A O 1
ATOM 908 N N . PRO A 1 118 ? 0.161 24.628 -17.122 1.00 49.75 118 PRO A N 1
ATOM 909 C CA . PRO A 1 118 ? 0.347 24.576 -18.564 1.00 49.75 118 PRO A CA 1
ATOM 910 C C . PRO A 1 118 ? -0.557 23.492 -19.172 1.00 49.75 118 PRO A C 1
ATOM 912 O O . PRO A 1 118 ? -0.735 22.434 -18.549 1.00 49.75 118 PRO A O 1
ATOM 915 N N . PRO A 1 119 ? -1.148 23.744 -20.355 1.00 57.75 119 PRO A N 1
ATOM 916 C CA . PRO A 1 119 ? -1.963 22.757 -21.045 1.00 57.75 119 PRO A CA 1
ATOM 917 C C . PRO A 1 119 ? -1.129 21.507 -21.323 1.00 57.75 119 PRO A C 1
ATOM 919 O O . PRO A 1 119 ? 0.060 21.590 -21.633 1.00 57.75 119 PRO A O 1
ATOM 922 N N . VAL A 1 120 ? -1.760 20.344 -21.157 1.00 46.88 120 VAL A N 1
ATOM 923 C CA . VAL A 1 120 ? -1.123 19.037 -21.344 1.00 46.88 120 VAL A CA 1
ATOM 924 C C . VAL A 1 120 ? -0.565 18.966 -22.773 1.00 46.88 120 VAL A C 1
ATOM 926 O O . VAL A 1 120 ? -1.355 19.055 -23.717 1.00 46.88 120 VAL A O 1
ATOM 929 N N . PRO A 1 121 ? 0.762 18.825 -22.956 1.00 44.53 121 PRO A N 1
ATOM 930 C CA . PRO A 1 121 ? 1.349 18.681 -24.282 1.00 44.53 121 PRO A CA 1
ATOM 931 C C . PRO A 1 121 ? 0.828 17.398 -24.932 1.00 44.53 121 PRO A C 1
ATOM 933 O O . PRO A 1 121 ? 0.891 16.329 -24.325 1.00 44.53 121 PRO A O 1
ATOM 936 N N . ARG A 1 122 ? 0.280 17.515 -26.145 1.00 51.09 122 ARG A N 1
ATOM 937 C CA . ARG A 1 122 ? -0.211 16.374 -26.940 1.00 51.09 122 ARG A CA 1
ATOM 938 C C . ARG A 1 122 ? 0.910 15.645 -27.680 1.00 51.09 122 ARG A C 1
ATOM 940 O O . ARG A 1 122 ? 0.722 14.501 -28.069 1.00 51.09 122 ARG A O 1
ATOM 947 N N . GLU A 1 123 ? 2.065 16.285 -27.820 1.00 47.72 123 GLU A N 1
ATOM 948 C CA . GLU A 1 123 ? 3.255 15.722 -28.448 1.00 47.72 123 GLU A CA 1
ATOM 949 C C . GLU A 1 123 ? 4.423 15.876 -27.474 1.00 47.72 123 GLU A C 1
ATOM 951 O O . GLU A 1 123 ? 4.703 16.968 -26.973 1.00 47.72 123 GLU A O 1
ATOM 956 N N . VAL A 1 124 ? 5.036 14.743 -27.136 1.00 48.06 124 VAL A N 1
ATOM 957 C CA . VAL A 1 124 ? 6.219 14.676 -26.282 1.00 48.06 124 VAL A CA 1
ATOM 958 C C . VAL A 1 124 ? 7.424 14.613 -27.208 1.00 48.06 124 VAL A C 1
ATOM 960 O O . VAL A 1 124 ? 7.533 13.675 -27.990 1.00 48.06 124 VAL A O 1
ATOM 963 N N . ASP A 1 125 ? 8.319 15.594 -27.112 1.00 44.16 125 ASP A N 1
ATOM 964 C CA . ASP A 1 125 ? 9.629 15.522 -27.757 1.00 44.16 125 ASP A CA 1
ATOM 965 C C . ASP A 1 125 ? 10.487 14.489 -27.015 1.00 44.16 125 ASP A C 1
ATOM 967 O O . ASP A 1 125 ? 10.830 14.652 -25.837 1.00 44.16 125 ASP A O 1
ATOM 971 N N . VAL A 1 126 ? 10.725 13.366 -27.685 1.00 43.97 126 VAL A N 1
ATOM 972 C CA . VAL A 1 126 ? 11.400 12.192 -27.141 1.00 43.97 126 VAL A CA 1
ATOM 973 C C . VAL A 1 126 ? 12.896 12.367 -27.383 1.00 43.97 126 VAL A C 1
ATOM 975 O O . VAL A 1 126 ? 13.415 12.024 -28.442 1.00 43.97 126 VAL A O 1
ATOM 978 N N . GLY A 1 127 ? 13.601 12.931 -26.403 1.00 46.72 127 GLY A N 1
ATOM 979 C CA . GLY A 1 127 ? 15.063 12.922 -26.402 1.00 46.72 127 GLY A CA 1
ATOM 980 C C . GLY A 1 127 ? 15.623 11.491 -26.435 1.00 46.72 127 GLY A C 1
ATOM 981 O O . GLY A 1 127 ? 14.950 10.535 -26.059 1.00 46.72 127 GLY A O 1
ATOM 982 N N . THR A 1 128 ? 16.885 11.346 -26.841 1.00 55.50 128 THR A N 1
ATOM 983 C CA . THR A 1 128 ? 17.624 10.078 -27.046 1.00 55.50 128 THR A CA 1
ATOM 984 C C . THR A 1 128 ? 17.842 9.197 -25.799 1.00 55.50 128 THR A C 1
ATOM 986 O O . THR A 1 128 ? 18.640 8.268 -25.853 1.00 55.50 128 THR A O 1
ATOM 989 N N . ASP A 1 129 ? 17.183 9.469 -24.671 1.00 62.94 129 ASP A N 1
ATOM 990 C CA . ASP A 1 129 ? 17.347 8.714 -23.422 1.00 62.94 129 ASP A CA 1
ATOM 991 C C . ASP A 1 129 ? 16.144 7.783 -23.192 1.00 62.94 129 ASP A C 1
ATOM 993 O O . ASP A 1 129 ? 15.023 8.247 -22.965 1.00 62.94 129 ASP A O 1
ATOM 997 N N . GLU A 1 130 ? 16.371 6.467 -23.230 1.00 61.38 130 GLU A N 1
ATOM 998 C CA . GLU A 1 130 ? 15.356 5.404 -23.087 1.00 61.38 130 GLU A CA 1
ATOM 999 C C . GLU A 1 130 ? 14.499 5.574 -21.822 1.00 61.38 130 GLU A C 1
ATOM 1001 O O . GLU A 1 130 ? 13.283 5.356 -21.829 1.00 61.38 130 GLU A O 1
ATOM 1006 N N . ARG A 1 131 ? 15.110 6.072 -20.740 1.00 62.16 131 ARG A N 1
ATOM 1007 C CA . ARG A 1 131 ? 14.417 6.339 -19.476 1.00 62.16 131 ARG A CA 1
ATOM 1008 C C . ARG A 1 131 ? 13.393 7.465 -19.605 1.00 62.16 131 ARG A C 1
ATOM 1010 O O . ARG A 1 131 ? 12.338 7.424 -18.971 1.00 62.16 131 ARG A O 1
ATOM 1017 N N . SER A 1 132 ? 13.692 8.476 -20.417 1.00 63.84 132 SER A N 1
ATOM 1018 C CA . SER A 1 132 ? 12.781 9.594 -20.667 1.00 63.84 132 SER A CA 1
ATOM 1019 C C . SER A 1 132 ? 11.575 9.161 -21.504 1.00 63.84 132 SER A C 1
ATOM 1021 O O . SER A 1 132 ? 10.456 9.596 -21.220 1.00 63.84 132 SER A O 1
ATOM 1023 N N . VAL A 1 133 ? 11.779 8.226 -22.441 1.00 66.31 133 VAL A N 1
ATOM 1024 C CA . VAL A 1 133 ? 10.717 7.617 -23.256 1.00 66.31 133 VAL A CA 1
ATOM 1025 C C . VAL A 1 133 ? 9.749 6.837 -22.376 1.00 66.31 133 VAL A C 1
ATOM 1027 O O . VAL A 1 133 ? 8.539 7.041 -22.463 1.00 66.31 133 VAL A O 1
ATOM 1030 N N . LEU A 1 134 ? 10.272 6.011 -21.465 1.00 66.75 134 LEU A N 1
ATOM 1031 C CA . LEU A 1 134 ? 9.450 5.229 -20.543 1.00 66.75 134 LEU A CA 1
ATOM 1032 C C . LEU A 1 134 ? 8.640 6.138 -19.609 1.00 66.75 134 LEU A C 1
ATOM 1034 O O . LEU A 1 134 ? 7.436 5.960 -19.448 1.00 66.75 134 LEU A O 1
ATOM 1038 N N . VAL A 1 135 ? 9.276 7.163 -19.030 1.00 70.56 135 VAL A N 1
ATOM 1039 C CA . VAL A 1 135 ? 8.594 8.126 -18.149 1.00 70.56 135 VAL A CA 1
ATOM 1040 C C . VAL A 1 135 ? 7.502 8.889 -18.901 1.00 70.56 135 VAL A C 1
ATOM 1042 O O . VAL A 1 135 ? 6.422 9.112 -18.351 1.00 70.56 135 VAL A O 1
ATOM 1045 N N . ALA A 1 136 ? 7.754 9.279 -20.150 1.00 69.94 136 ALA A N 1
ATOM 1046 C CA . ALA A 1 136 ? 6.764 9.937 -20.990 1.00 69.94 136 ALA A CA 1
ATOM 1047 C C . ALA A 1 136 ? 5.590 9.017 -21.348 1.00 69.94 136 ALA A C 1
ATOM 1049 O O . ALA A 1 136 ? 4.444 9.448 -21.234 1.00 69.94 136 ALA A O 1
ATOM 1050 N N . ALA A 1 137 ? 5.869 7.766 -21.719 1.00 69.19 137 ALA A N 1
ATOM 1051 C CA . ALA A 1 137 ? 4.863 6.762 -22.053 1.00 69.19 137 ALA A CA 1
ATOM 1052 C C . ALA A 1 137 ? 3.990 6.399 -20.841 1.00 69.19 137 ALA A C 1
ATOM 1054 O O . ALA A 1 137 ? 2.767 6.359 -20.937 1.00 69.19 137 ALA A O 1
ATOM 1055 N N . VAL A 1 138 ? 4.596 6.234 -19.662 1.00 68.75 138 VAL A N 1
ATOM 1056 C CA . VAL A 1 138 ? 3.852 6.036 -18.409 1.00 68.75 138 VAL A CA 1
ATOM 1057 C C . VAL A 1 138 ? 3.005 7.270 -18.101 1.00 68.75 138 VAL A C 1
ATOM 1059 O O . VAL A 1 138 ? 1.841 7.154 -17.729 1.00 68.75 138 VAL A O 1
ATOM 1062 N N . ARG A 1 139 ? 3.553 8.478 -18.278 1.00 68.31 139 ARG A N 1
ATOM 1063 C CA . ARG A 1 139 ? 2.816 9.718 -18.015 1.00 68.31 139 ARG A CA 1
ATOM 1064 C C . ARG A 1 139 ? 1.629 9.901 -18.961 1.00 68.31 139 ARG A C 1
ATOM 1066 O O . ARG A 1 139 ? 0.600 10.394 -18.506 1.00 68.31 139 ARG A O 1
ATOM 1073 N N . SER A 1 140 ? 1.760 9.549 -20.238 1.00 66.88 140 SER A N 1
ATOM 1074 C CA . SER A 1 140 ? 0.657 9.625 -21.198 1.00 66.88 140 SER A CA 1
ATOM 1075 C C . SER A 1 140 ? -0.405 8.559 -20.919 1.00 66.88 140 SER A C 1
ATOM 1077 O O . SER A 1 140 ? -1.585 8.901 -20.911 1.00 66.88 140 SER A O 1
ATOM 1079 N N . ALA A 1 141 ? -0.008 7.327 -20.587 1.00 65.06 141 ALA A N 1
ATOM 1080 C CA . ALA A 1 141 ? -0.922 6.240 -20.229 1.00 65.06 141 ALA A CA 1
ATOM 1081 C C . ALA A 1 141 ? -1.716 6.532 -18.940 1.00 65.06 141 ALA A C 1
ATOM 1083 O O . ALA A 1 141 ? -2.933 6.388 -18.916 1.00 65.06 141 ALA A O 1
ATOM 1084 N N . VAL A 1 142 ? -1.071 7.086 -17.905 1.00 64.06 142 VAL A N 1
ATOM 1085 C CA . VAL A 1 142 ? -1.733 7.468 -16.636 1.00 64.06 142 VAL A CA 1
ATOM 1086 C C . VAL A 1 142 ? -2.789 8.569 -16.823 1.00 64.06 142 VAL A C 1
ATOM 1088 O O . VAL A 1 142 ? -3.690 8.725 -15.992 1.00 64.06 142 VAL A O 1
ATOM 1091 N N . LEU A 1 143 ? -2.662 9.373 -17.882 1.00 65.12 143 LEU A N 1
ATOM 1092 C CA . LEU A 1 143 ? -3.618 10.426 -18.228 1.00 65.12 143 LEU A CA 1
ATOM 1093 C C . LEU A 1 143 ? -4.804 9.915 -19.060 1.00 65.12 143 LEU A C 1
ATOM 1095 O O . LEU A 1 143 ? -5.775 10.659 -19.195 1.00 65.12 143 LEU A O 1
ATOM 1099 N N . GLN A 1 144 ? -4.747 8.692 -19.594 1.00 59.47 144 GLN A N 1
ATOM 1100 C CA . GLN A 1 144 ? -5.891 8.043 -20.234 1.00 59.47 144 GLN A CA 1
ATOM 1101 C C . GLN A 1 144 ? -6.836 7.478 -19.159 1.00 59.47 144 GLN A C 1
ATOM 1103 O O . GLN A 1 144 ? -6.402 7.110 -18.066 1.00 59.47 144 GLN A O 1
ATOM 1108 N N . ASP A 1 145 ? -8.145 7.482 -19.427 1.00 53.97 145 ASP A N 1
ATOM 1109 C CA . ASP A 1 145 ? -9.155 6.993 -18.482 1.00 53.97 145 ASP A CA 1
ATOM 1110 C C . ASP A 1 145 ? -9.001 5.482 -18.280 1.00 53.97 145 ASP A C 1
ATOM 1112 O O . ASP A 1 145 ? -9.460 4.671 -19.082 1.00 53.97 145 ASP A O 1
ATOM 1116 N N . VAL A 1 146 ? -8.328 5.111 -17.192 1.00 55.81 146 VAL A N 1
ATOM 1117 C CA . VAL A 1 146 ? -8.243 3.726 -16.730 1.00 55.81 146 VAL A CA 1
ATOM 1118 C C . VAL A 1 146 ? -9.568 3.365 -16.046 1.00 55.81 146 VAL A C 1
ATOM 1120 O O . VAL A 1 146 ? -10.010 4.126 -15.174 1.00 55.81 146 VAL A O 1
ATOM 1123 N N . PRO A 1 147 ? -10.202 2.236 -16.414 1.00 55.41 147 PRO A N 1
ATOM 1124 C CA . PRO A 1 147 ? -11.422 1.769 -15.768 1.00 55.41 147 PRO A CA 1
ATOM 1125 C C . PRO A 1 147 ? -11.202 1.523 -14.273 1.00 55.41 147 PRO A C 1
ATOM 1127 O O . PRO A 1 147 ? -10.102 1.189 -13.833 1.00 55.41 147 PRO A O 1
ATOM 1130 N N . ASP A 1 148 ? -12.269 1.701 -13.496 1.00 62.50 148 ASP A N 1
ATOM 1131 C CA . ASP A 1 148 ? -12.270 1.351 -12.080 1.00 62.50 148 ASP A CA 1
ATOM 1132 C C . ASP A 1 148 ? -11.970 -0.145 -11.938 1.00 62.50 148 ASP A C 1
ATOM 1134 O O . ASP A 1 148 ? -12.647 -0.984 -12.535 1.00 62.50 148 ASP A O 1
ATOM 1138 N N . THR A 1 149 ? -10.909 -0.476 -11.210 1.00 67.94 149 THR A N 1
ATOM 1139 C CA . THR A 1 149 ? -10.403 -1.847 -11.092 1.00 67.94 149 THR A CA 1
ATOM 1140 C C . THR A 1 149 ? -11.199 -2.667 -10.081 1.00 67.94 149 THR A C 1
ATOM 1142 O O . THR A 1 149 ? -11.014 -3.879 -10.009 1.00 67.94 149 THR A O 1
ATOM 1145 N N . GLY A 1 150 ? -12.077 -2.021 -9.302 1.00 72.06 150 GLY A N 1
ATOM 1146 C CA . GLY A 1 150 ? -12.885 -2.666 -8.265 1.00 72.06 150 GLY A CA 1
ATOM 1147 C C . GLY A 1 150 ? -12.081 -3.124 -7.045 1.00 72.06 150 GLY A C 1
ATOM 1148 O O . GLY A 1 150 ? -12.627 -3.815 -6.191 1.00 72.06 150 GLY A O 1
ATOM 1149 N N . ARG A 1 151 ? -10.796 -2.756 -6.958 1.00 83.19 151 ARG A N 1
ATOM 1150 C CA . ARG A 1 151 ? -9.916 -3.112 -5.839 1.00 83.19 151 ARG A CA 1
ATOM 1151 C C . ARG A 1 151 ? -10.158 -2.192 -4.653 1.00 83.19 151 ARG A C 1
ATOM 1153 O O . ARG A 1 151 ? -10.319 -0.982 -4.816 1.00 83.19 151 ARG A O 1
ATOM 1160 N N . GLU A 1 152 ? -10.121 -2.759 -3.453 1.00 86.69 152 GLU A N 1
ATOM 1161 C CA . GLU A 1 152 ? -10.453 -2.032 -2.230 1.00 86.69 152 GLU A CA 1
ATOM 1162 C C . GLU A 1 152 ? -9.207 -1.609 -1.443 1.00 86.69 152 GLU A C 1
ATOM 1164 O O . GLU A 1 152 ? -8.237 -2.358 -1.271 1.00 86.69 152 GLU A O 1
ATOM 1169 N N . LEU A 1 153 ? -9.252 -0.368 -0.950 1.00 88.81 153 LEU A N 1
ATOM 1170 C CA . LEU A 1 153 ? -8.266 0.158 -0.017 1.00 88.81 153 LEU A CA 1
ATOM 1171 C C . LEU A 1 153 ? -8.475 -0.511 1.342 1.00 88.81 153 LEU A C 1
ATOM 1173 O O . LEU A 1 153 ? -9.575 -0.510 1.882 1.00 88.81 153 LEU A O 1
ATOM 1177 N N . HIS A 1 154 ? -7.399 -1.001 1.943 1.00 92.00 154 HIS A N 1
ATOM 1178 C CA . HIS A 1 154 ? -7.454 -1.606 3.265 1.00 92.00 154 HIS A CA 1
ATOM 1179 C C . HIS A 1 154 ? -7.985 -0.606 4.307 1.00 92.00 154 HIS A C 1
ATOM 1181 O O . HIS A 1 154 ? -7.405 0.469 4.507 1.00 92.00 154 HIS A O 1
ATOM 1187 N N . GLY A 1 155 ? -9.003 -1.021 5.072 1.00 87.88 155 GLY A N 1
ATOM 1188 C CA . GLY A 1 155 ? -9.721 -0.176 6.041 1.00 87.88 155 GLY A CA 1
ATOM 1189 C C . GLY A 1 155 ? -8.863 0.593 7.063 1.00 87.88 155 GLY A C 1
ATOM 1190 O O . GLY A 1 155 ? -9.269 1.630 7.577 1.00 87.88 155 GLY A O 1
ATOM 1191 N N . ARG A 1 156 ? -7.626 0.156 7.346 1.00 90.12 156 ARG A N 1
ATOM 1192 C CA . ARG A 1 156 ? -6.708 0.885 8.247 1.00 90.12 156 ARG A CA 1
ATOM 1193 C C . ARG A 1 156 ? -6.191 2.214 7.677 1.00 90.12 156 ARG A C 1
ATOM 1195 O O . ARG A 1 156 ? -5.604 2.994 8.427 1.00 90.12 156 ARG A O 1
ATOM 1202 N N . PHE A 1 157 ? -6.337 2.437 6.371 1.00 90.38 157 PHE A N 1
ATOM 1203 C CA . PHE A 1 157 ? -5.883 3.645 5.678 1.00 90.38 157 PHE A CA 1
ATOM 1204 C C . PHE A 1 157 ? -7.024 4.546 5.206 1.00 90.38 157 PHE A C 1
ATOM 1206 O O . PHE A 1 157 ? -6.735 5.630 4.691 1.00 90.38 157 PHE A O 1
ATOM 1213 N N . GLU A 1 158 ? -8.277 4.137 5.394 1.00 87.88 158 GLU A N 1
ATOM 1214 C CA . GLU A 1 158 ? -9.452 4.945 5.067 1.00 87.88 158 GLU A CA 1
ATOM 1215 C C . GLU A 1 158 ? -9.457 6.273 5.831 1.00 87.88 158 GLU A C 1
ATOM 1217 O O . GLU A 1 158 ? -9.096 6.352 7.010 1.00 87.88 158 GLU A O 1
ATOM 1222 N N . GLY A 1 159 ? -9.827 7.351 5.138 1.00 86.62 159 GLY A N 1
ATOM 1223 C CA . GLY A 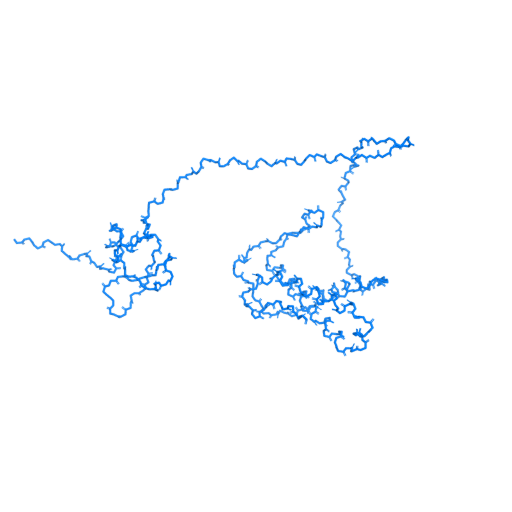1 159 ? -9.868 8.706 5.691 1.00 86.62 159 GLY A CA 1
ATOM 1224 C C . GLY A 1 159 ? -8.490 9.299 6.008 1.00 86.62 159 GLY A C 1
ATOM 1225 O O . GLY A 1 159 ? -8.393 10.410 6.541 1.00 86.62 159 GLY A O 1
ATOM 1226 N N . GLY A 1 160 ? -7.411 8.579 5.695 1.00 90.69 160 GLY A N 1
ATOM 1227 C CA . GLY A 1 160 ? -6.047 9.039 5.901 1.00 90.69 160 GLY A CA 1
ATOM 1228 C C . GLY A 1 160 ? -5.571 10.015 4.822 1.00 90.69 160 GLY A C 1
ATOM 1229 O O . GLY A 1 160 ? -6.216 10.253 3.797 1.00 90.69 160 GLY A O 1
ATOM 1230 N N . LYS A 1 161 ? -4.393 10.600 5.060 1.00 90.69 161 LYS A N 1
ATOM 1231 C CA . LYS A 1 161 ? -3.758 11.537 4.130 1.00 90.69 161 LYS A CA 1
ATOM 1232 C C . LYS A 1 161 ? -2.346 11.099 3.785 1.00 90.69 161 LYS A 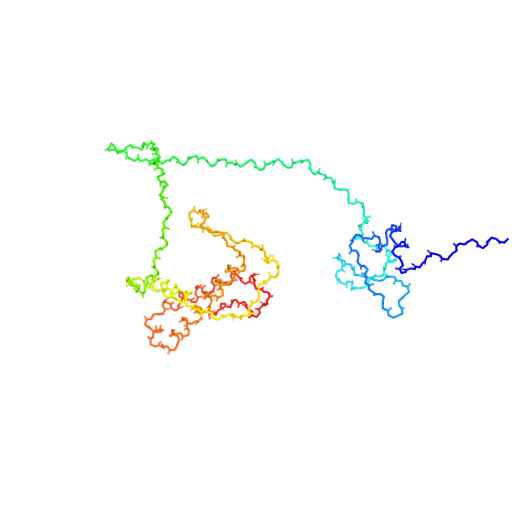C 1
ATOM 1234 O O . LYS A 1 161 ? -1.538 10.818 4.668 1.00 90.69 161 LYS A O 1
ATOM 1239 N N . THR A 1 162 ? -2.035 11.159 2.501 1.00 89.19 162 THR A N 1
ATOM 1240 C CA . THR A 1 162 ? -0.710 10.926 1.946 1.00 89.19 162 THR A CA 1
ATOM 1241 C C . THR A 1 162 ? -0.031 12.263 1.667 1.00 89.19 162 THR A C 1
ATOM 1243 O O . THR A 1 162 ? -0.589 13.150 1.015 1.00 89.19 162 THR A O 1
ATOM 1246 N N . ARG A 1 163 ? 1.202 12.414 2.155 1.00 89.50 163 ARG A N 1
ATOM 1247 C CA . ARG A 1 163 ? 2.055 13.574 1.878 1.00 89.50 163 ARG A CA 1
ATOM 1248 C C . ARG A 1 163 ? 3.190 13.157 0.963 1.00 89.50 163 ARG A C 1
ATOM 1250 O O . ARG A 1 163 ? 3.952 12.254 1.291 1.00 89.50 163 ARG A O 1
ATOM 1257 N N . VAL A 1 164 ? 3.297 13.839 -0.168 1.00 85.31 164 VAL A N 1
ATOM 1258 C CA . VAL A 1 164 ? 4.351 13.618 -1.153 1.00 85.31 164 VAL A CA 1
ATOM 1259 C C . VAL A 1 164 ? 5.466 14.617 -0.895 1.00 85.31 164 VAL A C 1
ATOM 1261 O O . VAL A 1 164 ? 5.227 15.825 -0.805 1.00 85.31 164 VAL A O 1
ATOM 1264 N N . TYR A 1 165 ? 6.683 14.099 -0.782 1.00 84.38 165 TYR A N 1
ATOM 1265 C CA . TYR A 1 165 ? 7.896 14.885 -0.616 1.00 84.38 165 TYR A CA 1
ATOM 1266 C C . TYR A 1 165 ? 8.756 14.740 -1.867 1.00 84.38 165 TYR A C 1
ATOM 1268 O O . TYR A 1 165 ? 8.891 13.643 -2.407 1.00 84.38 165 TYR A O 1
ATOM 1276 N N . ALA A 1 166 ? 9.318 15.845 -2.345 1.00 82.00 166 ALA A N 1
ATOM 1277 C CA . ALA A 1 166 ? 10.362 15.798 -3.358 1.00 82.00 166 ALA A CA 1
ATOM 1278 C C . ALA A 1 166 ? 11.676 15.283 -2.748 1.00 82.00 166 ALA A C 1
ATOM 1280 O O . ALA A 1 166 ? 11.835 15.218 -1.527 1.00 82.00 166 ALA A O 1
ATOM 1281 N N . THR A 1 167 ? 12.635 14.931 -3.605 1.00 78.62 167 THR A N 1
ATOM 1282 C CA . THR A 1 167 ? 13.964 14.436 -3.203 1.00 78.62 167 THR A CA 1
ATOM 1283 C C . THR A 1 167 ? 14.722 15.428 -2.313 1.00 78.62 167 THR A C 1
ATOM 1285 O O . THR A 1 167 ? 15.557 15.032 -1.509 1.00 78.62 167 THR A O 1
ATOM 1288 N N . ASP A 1 168 ? 14.392 16.717 -2.410 1.00 84.06 168 ASP A N 1
ATOM 1289 C CA . ASP A 1 168 ? 14.916 17.796 -1.567 1.00 84.06 168 ASP A CA 1
ATOM 1290 C C . ASP A 1 168 ? 14.208 17.922 -0.199 1.00 84.06 168 ASP A C 1
ATOM 1292 O O . ASP A 1 168 ? 14.476 18.851 0.565 1.00 84.06 168 ASP A O 1
ATOM 1296 N N . GLY A 1 169 ? 13.283 17.010 0.113 1.00 79.38 169 GLY A N 1
ATOM 1297 C CA . GLY A 1 169 ? 12.522 16.968 1.359 1.00 79.38 169 GLY A CA 1
ATOM 1298 C C . GLY A 1 169 ? 11.373 17.974 1.443 1.00 79.38 169 GLY A C 1
ATOM 1299 O O . GLY A 1 169 ? 10.705 18.047 2.479 1.00 79.38 169 GLY A O 1
ATOM 1300 N N . ARG A 1 170 ? 11.096 18.756 0.392 1.00 83.69 170 ARG A N 1
ATOM 1301 C CA . ARG A 1 170 ? 9.958 19.687 0.388 1.00 83.69 170 ARG A CA 1
ATOM 1302 C C . ARG A 1 170 ? 8.655 18.926 0.172 1.00 83.69 170 ARG A C 1
ATOM 1304 O O . ARG A 1 170 ? 8.551 18.123 -0.751 1.00 83.69 170 ARG A O 1
ATOM 1311 N N . MET A 1 171 ? 7.642 19.207 0.997 1.00 78.88 171 MET A N 1
ATOM 1312 C CA . MET A 1 171 ? 6.293 18.685 0.765 1.00 78.88 171 MET A CA 1
ATOM 1313 C C . MET A 1 171 ? 5.714 19.374 -0.470 1.00 78.88 171 MET A C 1
ATOM 1315 O O . MET A 1 171 ? 5.525 20.589 -0.478 1.00 78.88 171 MET A O 1
ATOM 1319 N N . THR A 1 172 ? 5.490 18.602 -1.527 1.00 84.94 172 THR A N 1
ATOM 1320 C CA . THR A 1 172 ? 4.995 19.106 -2.812 1.00 84.94 172 THR A CA 1
ATOM 1321 C C . THR A 1 172 ? 3.482 19.030 -2.894 1.00 84.94 172 THR A C 1
ATOM 1323 O O . THR A 1 172 ? 2.855 19.866 -3.545 1.00 84.94 172 THR A O 1
ATOM 1326 N N . LYS A 1 173 ? 2.883 18.022 -2.250 1.00 85.38 173 LYS A N 1
ATOM 1327 C CA . LYS A 1 173 ? 1.451 17.758 -2.349 1.00 85.38 173 LYS A CA 1
ATOM 1328 C C . LYS A 1 173 ? 0.939 16.981 -1.141 1.00 85.38 173 LYS A C 1
ATOM 1330 O O . LYS A 1 173 ? 1.580 16.037 -0.688 1.00 85.38 173 LYS A O 1
ATOM 1335 N N . GLU A 1 174 ? -0.256 17.332 -0.680 1.00 88.19 174 GLU A N 1
ATOM 1336 C CA . GLU A 1 174 ? -1.064 16.507 0.222 1.00 88.19 174 GLU A CA 1
ATOM 1337 C C . GLU A 1 174 ? -2.280 15.996 -0.563 1.00 88.19 174 GLU A C 1
ATOM 1339 O O . GLU A 1 174 ? -2.926 16.753 -1.290 1.00 88.19 174 GLU A O 1
ATOM 1344 N N . VAL A 1 175 ? -2.551 14.697 -0.473 1.00 89.94 175 VAL A N 1
ATOM 1345 C CA . VAL A 1 175 ? -3.662 14.004 -1.144 1.00 89.94 175 VAL A CA 1
ATOM 1346 C C . VAL A 1 175 ? -4.315 13.039 -0.166 1.00 89.94 175 VAL A C 1
ATOM 1348 O O . VAL A 1 175 ? -3.663 12.564 0.760 1.00 89.94 175 VAL A O 1
ATOM 1351 N N . THR A 1 176 ? -5.603 12.752 -0.343 1.00 90.81 176 THR A N 1
ATOM 1352 C CA . THR A 1 176 ? -6.263 11.708 0.452 1.00 90.81 176 THR A CA 1
ATOM 1353 C C . THR A 1 176 ? -5.730 10.334 0.056 1.00 90.81 176 THR A C 1
ATOM 1355 O O . THR A 1 176 ? -5.242 10.157 -1.067 1.00 90.81 176 THR A O 1
ATOM 1358 N N . ASN A 1 177 ? -5.793 9.372 0.972 1.00 90.56 177 ASN A N 1
ATOM 1359 C CA . ASN A 1 177 ? -5.324 8.016 0.699 1.00 90.56 177 ASN A CA 1
ATOM 1360 C C . ASN A 1 177 ? -6.116 7.358 -0.431 1.00 90.56 177 ASN A C 1
ATOM 1362 O O . ASN A 1 177 ? -5.516 6.711 -1.277 1.00 90.56 177 ASN A O 1
ATOM 1366 N N . GLU A 1 178 ? -7.418 7.614 -0.529 1.00 87.75 178 GLU A N 1
ATOM 1367 C CA . GLU A 1 178 ? -8.279 7.116 -1.607 1.00 87.75 178 GLU A CA 1
ATOM 1368 C C . GLU A 1 178 ? -7.826 7.680 -2.954 1.00 87.75 178 GLU A C 1
ATOM 1370 O O . GLU A 1 178 ? -7.688 6.956 -3.937 1.00 87.75 178 GLU A O 1
ATOM 1375 N N . ARG A 1 179 ? -7.511 8.982 -3.004 1.00 87.00 179 ARG A N 1
ATOM 1376 C CA . ARG A 1 179 ? -7.020 9.600 -4.236 1.00 87.00 179 ARG A CA 1
ATOM 1377 C C . ARG A 1 179 ? -5.633 9.092 -4.610 1.00 87.00 179 ARG A C 1
ATOM 1379 O O . ARG A 1 179 ? -5.340 8.959 -5.795 1.00 87.00 179 ARG A O 1
ATOM 1386 N N . PHE A 1 180 ? -4.770 8.856 -3.627 1.00 89.38 180 PHE A N 1
ATOM 1387 C CA . PHE A 1 180 ? -3.453 8.271 -3.856 1.00 89.38 180 PHE A CA 1
ATOM 1388 C C . PHE A 1 180 ? -3.564 6.826 -4.357 1.00 89.38 180 PHE A C 1
ATOM 1390 O O . PHE A 1 180 ? -2.920 6.480 -5.342 1.00 89.38 180 PHE A O 1
ATOM 1397 N N . PHE A 1 181 ? -4.444 6.030 -3.757 1.00 90.00 181 PHE A N 1
ATOM 1398 C CA . PHE A 1 181 ? -4.720 4.655 -4.155 1.00 90.00 181 PHE A CA 1
ATOM 1399 C C . PHE A 1 181 ? -5.263 4.571 -5.586 1.00 90.00 181 PHE A C 1
ATOM 1401 O O . PHE A 1 181 ? -4.718 3.842 -6.405 1.00 90.00 181 PHE A O 1
ATOM 1408 N N . GLN A 1 182 ? -6.216 5.431 -5.953 1.00 85.88 182 GLN A N 1
ATOM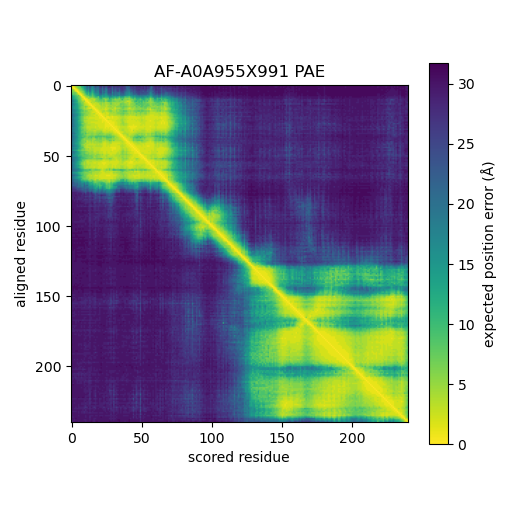 1409 C CA . GLN A 1 182 ? -6.680 5.550 -7.343 1.00 85.88 182 GLN A CA 1
ATOM 1410 C C . GLN A 1 182 ? -5.551 5.896 -8.327 1.00 85.88 182 GLN A C 1
ATOM 1412 O O . GLN A 1 182 ? -5.577 5.470 -9.478 1.00 85.88 182 GLN A O 1
ATOM 1417 N N . LEU A 1 183 ? -4.573 6.711 -7.916 1.00 86.19 183 LEU A N 1
ATOM 1418 C CA . LEU A 1 183 ? -3.419 7.026 -8.763 1.00 86.19 183 LEU A CA 1
ATOM 1419 C C . LEU A 1 183 ? -2.478 5.825 -8.906 1.00 86.19 183 LEU A C 1
ATOM 1421 O O . LEU A 1 183 ? -1.960 5.611 -9.999 1.00 86.19 183 LEU A O 1
ATOM 1425 N N . LEU A 1 184 ? -2.278 5.050 -7.836 1.00 87.44 184 LEU A N 1
ATOM 1426 C CA . LEU A 1 184 ? -1.510 3.805 -7.882 1.00 87.44 184 LEU A CA 1
ATOM 1427 C C . LEU A 1 184 ? -2.162 2.783 -8.818 1.00 87.44 184 LEU A C 1
ATOM 1429 O O . LEU A 1 184 ? -1.471 2.218 -9.659 1.00 87.44 184 LEU A O 1
ATOM 1433 N N . GLU A 1 185 ? -3.482 2.619 -8.743 1.00 86.31 185 GLU A N 1
ATOM 1434 C CA . GLU A 1 185 ? -4.234 1.721 -9.628 1.00 86.31 185 GLU A CA 1
ATOM 1435 C C . GLU A 1 185 ? -4.108 2.118 -11.102 1.00 86.31 185 GLU A C 1
ATOM 1437 O O . GLU A 1 185 ? -3.858 1.276 -11.964 1.00 86.31 185 GLU A O 1
ATOM 1442 N N . ARG A 1 186 ? -4.172 3.421 -11.400 1.00 84.62 186 ARG A N 1
ATOM 1443 C CA . ARG A 1 186 ? -3.928 3.929 -12.761 1.00 84.62 186 ARG A CA 1
ATOM 1444 C C . ARG A 1 186 ? -2.512 3.639 -13.243 1.00 84.62 186 ARG A C 1
ATOM 1446 O O . ARG A 1 186 ? -2.324 3.270 -14.400 1.00 84.62 186 ARG A O 1
ATOM 1453 N N . MET A 1 187 ? -1.518 3.822 -12.372 1.00 85.19 187 MET A N 1
ATOM 1454 C CA . MET A 1 187 ? -0.125 3.511 -12.695 1.00 85.19 187 MET A CA 1
ATOM 1455 C C . MET A 1 187 ? 0.062 2.022 -12.967 1.00 85.19 187 MET A C 1
ATOM 1457 O O . MET A 1 187 ? 0.713 1.683 -13.948 1.00 85.19 187 MET A O 1
ATOM 1461 N N . ARG A 1 188 ? -0.550 1.145 -12.164 1.00 84.06 188 ARG A N 1
ATOM 1462 C CA . ARG A 1 188 ? -0.525 -0.303 -12.387 1.00 84.06 188 ARG A CA 1
ATOM 1463 C C . ARG A 1 188 ? -1.070 -0.673 -13.760 1.00 84.06 188 ARG A C 1
ATOM 1465 O O . ARG A 1 188 ? -0.349 -1.282 -14.538 1.00 84.06 188 ARG A O 1
ATOM 1472 N N . ALA A 1 189 ? -2.294 -0.249 -14.068 1.00 82.94 189 ALA A N 1
ATOM 1473 C CA . ALA A 1 189 ? -2.924 -0.559 -15.348 1.00 82.94 189 ALA A CA 1
ATOM 1474 C C . ALA A 1 189 ? -2.103 -0.029 -16.535 1.00 82.94 189 ALA A C 1
ATOM 1476 O O . ALA A 1 189 ? -1.973 -0.700 -17.551 1.00 82.94 189 ALA A O 1
ATOM 1477 N N . SER A 1 190 ? -1.490 1.151 -16.383 1.00 83.19 190 SER A N 1
ATOM 1478 C CA . SER A 1 190 ? -0.590 1.710 -17.398 1.00 83.19 190 SER A CA 1
ATOM 1479 C C . SER A 1 190 ? 0.663 0.853 -17.601 1.00 83.19 190 SER A C 1
ATOM 1481 O O . SER A 1 190 ? 1.102 0.672 -18.731 1.00 83.19 190 SER A O 1
ATOM 1483 N N . LEU A 1 191 ? 1.255 0.337 -16.519 1.00 84.06 191 LEU A N 1
ATOM 1484 C CA . LEU A 1 191 ? 2.432 -0.532 -16.589 1.00 84.06 191 LEU A CA 1
ATOM 1485 C C . LEU A 1 191 ? 2.093 -1.899 -17.193 1.00 84.06 191 LEU A C 1
ATOM 1487 O O . LEU A 1 191 ? 2.867 -2.383 -18.010 1.00 84.06 191 LEU A O 1
ATOM 1491 N N . GLU A 1 192 ? 0.954 -2.491 -16.827 1.00 82.81 192 GLU A N 1
ATOM 1492 C CA . GLU A 1 192 ? 0.449 -3.748 -17.407 1.00 82.81 192 GLU A CA 1
ATOM 1493 C C . GLU A 1 192 ? 0.174 -3.575 -18.910 1.00 82.81 192 GLU A C 1
ATOM 1495 O O . GLU A 1 192 ? 0.649 -4.359 -19.725 1.00 82.81 192 GLU A O 1
ATOM 1500 N N . GLN A 1 193 ? -0.475 -2.476 -19.309 1.00 83.25 193 GLN A N 1
ATOM 1501 C CA . GLN A 1 193 ? -0.704 -2.163 -20.721 1.00 83.25 193 GLN A CA 1
ATOM 1502 C C . GLN A 1 193 ? 0.605 -1.969 -21.502 1.00 83.25 193 GLN A C 1
ATOM 1504 O O . GLN A 1 193 ? 0.702 -2.390 -22.655 1.00 83.25 193 GLN A O 1
ATOM 1509 N N . LEU A 1 194 ? 1.608 -1.313 -20.910 1.00 81.69 194 LEU A N 1
ATOM 1510 C CA . LEU A 1 194 ? 2.919 -1.148 -21.544 1.00 81.69 194 LEU A CA 1
ATOM 1511 C C . LEU A 1 194 ? 3.653 -2.487 -21.686 1.00 81.69 194 LEU A C 1
ATOM 1513 O O . LEU A 1 194 ? 4.271 -2.718 -22.723 1.00 81.69 194 LEU A O 1
ATOM 1517 N N . GLU A 1 195 ? 3.563 -3.364 -20.684 1.00 83.25 195 GLU A N 1
ATOM 1518 C CA . GLU A 1 195 ? 4.105 -4.728 -20.745 1.00 83.25 195 GLU A CA 1
ATOM 1519 C C . GLU A 1 195 ? 3.439 -5.512 -21.879 1.00 83.25 195 GLU A C 1
ATOM 1521 O O . GLU A 1 195 ? 4.132 -6.020 -22.756 1.00 83.25 195 GLU A O 1
ATOM 1526 N N . ASP A 1 196 ? 2.107 -5.511 -21.948 1.00 83.25 196 ASP A N 1
ATOM 1527 C CA . ASP A 1 196 ? 1.354 -6.187 -23.009 1.00 83.25 196 ASP A CA 1
ATOM 1528 C C . ASP A 1 196 ? 1.706 -5.644 -24.403 1.00 83.25 196 ASP A C 1
ATOM 1530 O O . ASP A 1 196 ? 1.821 -6.396 -25.374 1.00 83.25 196 ASP A O 1
ATOM 1534 N N . GLN A 1 197 ? 1.911 -4.331 -24.536 1.00 80.31 197 GLN A N 1
ATOM 1535 C CA . GLN A 1 197 ? 2.326 -3.711 -25.798 1.00 80.31 197 GLN A CA 1
ATOM 1536 C C . GLN A 1 197 ? 3.756 -4.075 -26.211 1.00 80.31 197 GLN A C 1
ATOM 1538 O O . GLN A 1 197 ? 4.034 -4.149 -27.411 1.00 80.31 197 GLN A O 1
ATOM 1543 N N . LEU A 1 198 ? 4.649 -4.286 -25.243 1.00 77.25 198 LEU A N 1
ATOM 1544 C CA . LEU A 1 198 ? 6.004 -4.779 -25.483 1.00 77.25 198 LEU A CA 1
ATOM 1545 C C . LEU A 1 198 ? 5.978 -6.259 -25.877 1.00 77.25 198 LEU A C 1
ATOM 1547 O O . LEU A 1 198 ? 6.553 -6.616 -26.899 1.00 77.25 198 LEU A O 1
ATOM 1551 N N . VAL A 1 199 ? 5.255 -7.093 -25.126 1.00 79.06 199 VAL A N 1
ATOM 1552 C CA . VAL A 1 199 ? 5.154 -8.542 -25.362 1.00 79.06 199 VAL A CA 1
ATOM 1553 C C . VAL A 1 199 ? 4.428 -8.860 -26.668 1.00 79.06 199 VAL A C 1
ATOM 1555 O O . VAL A 1 199 ? 4.872 -9.701 -27.435 1.00 79.06 199 VAL A O 1
ATOM 1558 N N . SER A 1 200 ? 3.341 -8.154 -26.987 1.00 79.19 200 SER A N 1
ATOM 1559 C CA . SER A 1 200 ? 2.615 -8.351 -28.255 1.00 79.19 200 SER A CA 1
ATOM 1560 C C . SER A 1 200 ? 3.443 -8.018 -29.500 1.00 79.19 200 SER A C 1
ATOM 1562 O O . SER A 1 200 ? 3.066 -8.386 -30.614 1.00 79.19 200 SER A O 1
ATOM 1564 N N . LYS A 1 201 ? 4.564 -7.314 -29.329 1.00 77.94 201 LYS A N 1
ATOM 1565 C CA . LYS A 1 201 ? 5.497 -6.958 -30.389 1.00 77.94 201 LYS A CA 1
ATOM 1566 C C . LYS A 1 201 ? 6.857 -7.562 -30.062 1.00 77.94 201 LYS A C 1
ATOM 1568 O O . LYS A 1 201 ? 7.777 -6.814 -29.761 1.00 77.94 201 LYS A O 1
ATOM 1573 N N . ASP A 1 202 ? 6.996 -8.884 -30.191 1.00 69.88 202 ASP A N 1
ATOM 1574 C CA . ASP A 1 202 ? 8.243 -9.634 -29.928 1.00 69.88 202 ASP A CA 1
ATOM 1575 C C . ASP A 1 202 ? 9.507 -8.953 -30.495 1.00 69.88 202 ASP A C 1
ATOM 1577 O O . ASP A 1 202 ? 10.541 -8.888 -29.839 1.00 69.88 202 ASP A O 1
ATOM 1581 N N . ALA A 1 203 ? 9.412 -8.331 -31.675 1.00 70.88 203 ALA A N 1
ATOM 1582 C CA . ALA A 1 203 ? 10.517 -7.575 -32.270 1.00 70.88 203 ALA A CA 1
ATOM 1583 C C . ALA A 1 203 ? 11.009 -6.385 -31.412 1.00 70.88 203 ALA A C 1
ATOM 1585 O O . ALA A 1 203 ? 12.176 -6.016 -31.485 1.00 70.88 203 ALA A O 1
ATOM 1586 N N . LEU A 1 204 ? 10.140 -5.759 -30.611 1.00 68.75 204 LEU A N 1
ATOM 1587 C CA . LEU A 1 204 ? 10.498 -4.682 -29.684 1.00 68.75 204 LEU A CA 1
ATOM 1588 C C . LEU A 1 204 ? 11.180 -5.197 -28.415 1.00 68.75 204 LEU A C 1
ATOM 1590 O O . LEU A 1 204 ? 11.985 -4.460 -27.851 1.00 68.75 204 LEU A O 1
ATOM 1594 N N . LEU A 1 205 ? 10.894 -6.428 -27.979 1.00 72.69 205 LEU A N 1
ATOM 1595 C CA . LEU A 1 205 ? 11.589 -7.043 -26.844 1.00 72.69 205 LEU A CA 1
ATOM 1596 C C . LEU A 1 205 ? 13.074 -7.248 -27.159 1.00 72.69 205 LEU A C 1
ATOM 1598 O O . LEU A 1 205 ? 13.922 -6.904 -26.337 1.00 72.69 205 LEU A O 1
ATOM 1602 N N . ASP A 1 206 ? 13.381 -7.719 -28.370 1.00 74.75 206 ASP A N 1
ATOM 1603 C CA . ASP A 1 206 ? 14.761 -7.913 -28.830 1.00 74.75 206 ASP A CA 1
ATOM 1604 C C . ASP A 1 206 ? 15.496 -6.584 -29.070 1.00 74.75 206 ASP A C 1
ATOM 1606 O O . ASP A 1 206 ? 16.706 -6.486 -28.859 1.00 74.75 206 ASP A O 1
ATOM 1610 N N . LEU A 1 207 ? 14.772 -5.545 -29.502 1.00 74.44 207 LEU A N 1
ATOM 1611 C CA . LEU A 1 207 ? 15.339 -4.216 -29.754 1.00 74.44 207 LEU A CA 1
ATOM 1612 C C . LEU A 1 207 ? 15.566 -3.407 -28.471 1.00 74.44 207 LEU A C 1
ATOM 1614 O O . LEU A 1 207 ? 16.488 -2.595 -28.429 1.00 74.44 207 LEU A O 1
ATOM 1618 N N . TYR A 1 208 ? 14.749 -3.622 -27.436 1.00 76.50 208 TYR A N 1
ATOM 1619 C CA . TYR A 1 208 ? 14.785 -2.851 -26.189 1.00 76.50 208 TYR A CA 1
ATOM 1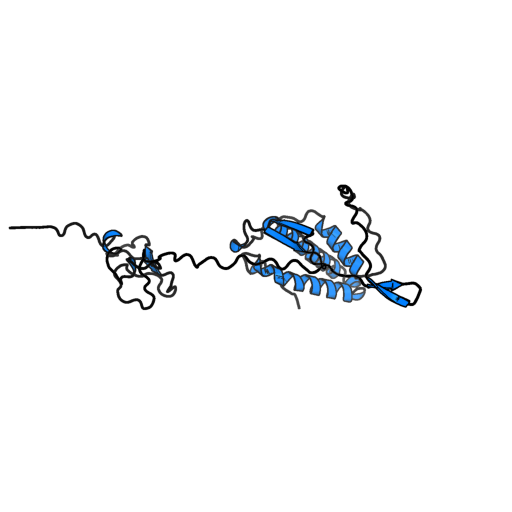620 C C . TYR A 1 208 ? 14.753 -3.742 -24.931 1.00 76.50 208 TYR A C 1
ATOM 1622 O O . TYR A 1 208 ? 13.895 -3.558 -24.057 1.00 76.50 208 TYR A O 1
ATOM 1630 N N . PRO A 1 209 ? 15.712 -4.675 -24.769 1.00 78.62 209 PRO A N 1
ATOM 1631 C CA . PRO A 1 209 ? 15.736 -5.589 -23.626 1.00 78.62 209 PRO A CA 1
ATOM 1632 C C . PRO A 1 209 ? 15.910 -4.850 -22.289 1.00 78.62 209 PRO A C 1
ATOM 1634 O O . PRO A 1 209 ? 15.338 -5.243 -21.270 1.00 78.62 209 PRO A O 1
ATOM 1637 N N . GLU A 1 210 ? 16.644 -3.733 -22.286 1.00 82.00 210 GLU A N 1
ATOM 1638 C CA . GLU A 1 210 ? 16.832 -2.909 -21.088 1.00 82.00 210 GLU A CA 1
ATOM 1639 C C . GLU A 1 210 ? 15.563 -2.144 -20.694 1.00 82.00 210 GLU A C 1
ATOM 1641 O O . GLU A 1 210 ? 15.282 -2.009 -19.503 1.00 82.00 210 GLU A O 1
ATOM 1646 N N . ALA A 1 211 ? 14.742 -1.706 -21.654 1.00 77.56 211 ALA A N 1
ATOM 1647 C CA . ALA A 1 211 ? 13.467 -1.058 -21.350 1.00 77.56 211 ALA A CA 1
ATOM 1648 C C . ALA A 1 211 ? 12.485 -2.042 -20.694 1.00 77.56 211 ALA A C 1
ATOM 1650 O O . ALA A 1 211 ? 11.834 -1.696 -19.706 1.00 77.56 211 ALA A O 1
ATOM 1651 N N . HIS A 1 212 ? 12.432 -3.285 -21.186 1.00 81.44 212 HIS A N 1
ATOM 1652 C CA . HIS A 1 212 ? 11.628 -4.350 -20.582 1.00 81.44 212 HIS A CA 1
ATOM 1653 C C . HIS A 1 212 ? 12.099 -4.679 -19.156 1.00 81.44 212 HIS A C 1
ATOM 1655 O O . HIS A 1 212 ? 11.300 -4.706 -18.219 1.00 81.44 212 HIS A O 1
ATOM 1661 N N . LYS A 1 213 ? 13.413 -4.814 -18.946 1.00 84.56 213 LYS A N 1
ATOM 1662 C CA . LYS A 1 213 ? 13.996 -5.021 -17.611 1.00 84.56 213 LYS A CA 1
ATOM 1663 C C . LYS A 1 213 ? 13.705 -3.861 -16.653 1.00 84.56 213 LYS A C 1
ATOM 1665 O O . LYS A 1 213 ? 13.406 -4.086 -15.480 1.00 84.56 213 LYS A O 1
ATOM 1670 N N . GLN A 1 214 ? 13.775 -2.618 -17.133 1.00 82.12 214 GLN A N 1
ATOM 1671 C CA . GLN A 1 214 ? 13.415 -1.438 -16.344 1.00 82.12 214 GLN A CA 1
ATOM 1672 C C . GLN A 1 214 ? 11.928 -1.427 -15.984 1.00 82.12 214 GLN A C 1
ATOM 1674 O O . GLN A 1 214 ? 11.593 -1.073 -14.854 1.00 82.12 214 GLN A O 1
ATOM 1679 N N . LEU A 1 215 ? 11.044 -1.844 -16.895 1.00 83.31 215 LEU A N 1
ATOM 1680 C CA . LEU A 1 215 ? 9.612 -1.959 -16.628 1.00 83.31 215 LEU A CA 1
ATOM 1681 C C . LEU A 1 215 ? 9.332 -2.964 -15.500 1.00 83.31 215 LEU A C 1
ATOM 1683 O O . LEU A 1 215 ? 8.640 -2.613 -14.543 1.00 83.31 215 LEU A O 1
ATOM 1687 N N . LEU A 1 216 ? 9.945 -4.152 -15.551 1.00 83.56 216 LEU A N 1
ATOM 1688 C CA . LEU A 1 216 ? 9.838 -5.167 -14.494 1.00 83.56 216 LEU A CA 1
ATOM 1689 C C . LEU A 1 216 ? 10.390 -4.659 -13.154 1.00 83.56 216 LEU A C 1
ATOM 1691 O O . LEU A 1 216 ? 9.763 -4.829 -12.108 1.00 83.56 216 LEU A O 1
ATOM 1695 N N . ALA A 1 217 ? 11.527 -3.955 -13.169 1.00 85.06 217 ALA A N 1
ATOM 1696 C CA . ALA A 1 217 ? 12.090 -3.345 -11.963 1.00 85.06 217 ALA A CA 1
ATOM 1697 C C . ALA A 1 217 ? 11.160 -2.274 -11.364 1.00 85.06 217 ALA A C 1
ATOM 1699 O O . ALA A 1 217 ? 11.004 -2.190 -10.141 1.00 85.06 217 ALA A O 1
ATOM 1700 N N . VAL A 1 218 ? 10.512 -1.469 -12.215 1.00 84.31 218 VAL A N 1
ATOM 1701 C CA . VAL A 1 218 ? 9.494 -0.509 -11.779 1.00 84.31 218 VAL A CA 1
ATOM 1702 C C . VAL A 1 218 ? 8.310 -1.255 -11.172 1.00 84.31 218 VAL A C 1
ATOM 1704 O O . VAL A 1 218 ? 7.983 -0.958 -10.028 1.00 84.31 218 VAL A O 1
ATOM 1707 N N . GLN A 1 219 ? 7.727 -2.252 -11.840 1.00 83.56 219 GLN A N 1
ATOM 1708 C CA . GLN A 1 219 ? 6.622 -3.056 -11.291 1.00 83.56 219 GLN A CA 1
ATOM 1709 C C . GLN A 1 219 ? 6.982 -3.691 -9.934 1.00 83.56 219 GLN A C 1
ATOM 1711 O O . GLN A 1 219 ? 6.210 -3.593 -8.977 1.00 83.56 219 GLN A O 1
ATOM 1716 N N . GLY A 1 220 ? 8.196 -4.233 -9.794 1.00 84.88 220 GLY A N 1
ATOM 1717 C CA . GLY A 1 220 ? 8.709 -4.762 -8.529 1.00 84.88 220 GLY A CA 1
ATOM 1718 C C . GLY A 1 220 ? 8.774 -3.713 -7.412 1.00 84.88 220 GLY A C 1
ATOM 1719 O O . GLY A 1 220 ? 8.458 -4.014 -6.260 1.00 84.88 220 GLY A O 1
ATOM 1720 N N . SER A 1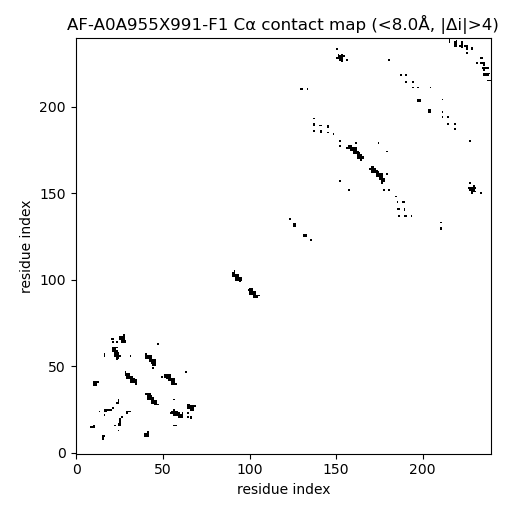 221 ? 9.095 -2.454 -7.728 1.00 85.94 221 SER A N 1
ATOM 1721 C CA . SER A 1 221 ? 9.114 -1.375 -6.728 1.00 85.94 221 SER A CA 1
ATOM 1722 C C . SER A 1 221 ? 7.725 -1.049 -6.152 1.00 85.94 221 SER A C 1
ATOM 1724 O O . SER A 1 221 ? 7.620 -0.637 -4.989 1.00 85.94 221 SER A O 1
ATOM 1726 N N . PHE A 1 222 ? 6.650 -1.307 -6.912 1.00 87.88 222 PHE A N 1
ATOM 1727 C CA . PHE A 1 222 ? 5.273 -1.080 -6.461 1.00 87.88 222 PHE A CA 1
ATOM 1728 C C . PHE A 1 222 ? 4.794 -2.093 -5.412 1.00 87.88 222 PHE A C 1
ATOM 1730 O O . PHE A 1 222 ? 3.849 -1.795 -4.682 1.00 87.88 222 PHE A O 1
ATOM 1737 N N . THR A 1 223 ? 5.490 -3.221 -5.222 1.00 87.81 223 THR A N 1
ATOM 1738 C CA . THR A 1 223 ? 5.197 -4.181 -4.137 1.00 87.81 223 THR A CA 1
ATOM 1739 C C . THR A 1 223 ? 5.254 -3.549 -2.742 1.00 87.81 223 THR A C 1
ATOM 1741 O O . THR A 1 223 ? 4.559 -3.990 -1.827 1.00 87.81 223 THR A O 1
ATOM 1744 N N . THR A 1 224 ? 5.994 -2.447 -2.581 1.00 88.19 224 THR A N 1
ATOM 1745 C CA . THR A 1 224 ? 6.008 -1.638 -1.350 1.00 88.19 224 THR A CA 1
ATOM 1746 C C . THR A 1 224 ? 4.610 -1.124 -0.978 1.00 88.19 224 THR A C 1
ATOM 1748 O O . THR A 1 224 ? 4.297 -0.959 0.203 1.00 88.19 224 THR A O 1
ATOM 1751 N N . PHE A 1 225 ? 3.743 -0.901 -1.969 1.00 90.56 225 PHE A N 1
ATOM 1752 C CA . PHE A 1 225 ? 2.376 -0.420 -1.779 1.00 90.56 225 PHE A CA 1
ATOM 1753 C C . PHE A 1 225 ? 1.356 -1.537 -1.542 1.00 90.56 225 PHE A C 1
ATOM 1755 O O . PHE A 1 225 ? 0.207 -1.223 -1.242 1.00 90.56 225 PHE A O 1
ATOM 1762 N N . ASN A 1 226 ? 1.760 -2.816 -1.557 1.00 90.69 226 ASN A N 1
ATOM 1763 C CA . ASN A 1 226 ? 0.878 -3.952 -1.242 1.00 90.69 226 ASN A CA 1
ATOM 1764 C C . ASN A 1 226 ? 0.197 -3.804 0.119 1.00 90.69 226 ASN A C 1
ATOM 1766 O O . ASN A 1 226 ? -0.913 -4.276 0.326 1.00 90.69 226 ASN A O 1
ATOM 1770 N N . ILE A 1 227 ? 0.836 -3.077 1.040 1.00 91.50 227 ILE A N 1
ATOM 1771 C CA . ILE A 1 227 ? 0.267 -2.770 2.347 1.00 91.50 227 ILE A CA 1
ATOM 1772 C C . ILE A 1 227 ? -1.100 -2.082 2.259 1.00 91.50 227 ILE A C 1
ATOM 1774 O O . ILE A 1 227 ? -1.858 -2.215 3.217 1.00 91.50 227 ILE A O 1
ATOM 1778 N N . LEU A 1 228 ? -1.380 -1.343 1.179 1.00 90.62 228 LEU A N 1
ATOM 1779 C CA . LEU A 1 228 ? -2.589 -0.541 0.989 1.00 90.62 228 LEU A CA 1
ATOM 1780 C C . LEU A 1 228 ? -3.794 -1.361 0.520 1.00 90.62 228 LEU A C 1
ATOM 1782 O O . LEU A 1 228 ? -4.905 -0.862 0.636 1.00 90.62 228 LEU A O 1
ATOM 1786 N N . TYR A 1 229 ? -3.601 -2.580 0.022 1.00 90.94 229 TYR A N 1
ATOM 1787 C CA . TYR A 1 229 ? -4.687 -3.417 -0.490 1.00 90.94 229 TYR A CA 1
ATOM 1788 C C . TYR A 1 229 ? -5.340 -4.221 0.629 1.00 90.94 229 TYR A C 1
ATOM 1790 O O . TYR A 1 229 ? -4.653 -4.677 1.549 1.00 90.94 229 TYR A O 1
ATOM 1798 N N . ASP A 1 230 ? -6.661 -4.378 0.551 1.00 89.56 230 ASP A N 1
ATOM 1799 C CA . ASP A 1 230 ? -7.414 -5.193 1.509 1.00 89.56 230 ASP A CA 1
ATOM 1800 C C . ASP A 1 230 ? -7.237 -6.698 1.240 1.00 89.56 230 ASP A C 1
ATOM 1802 O O . ASP A 1 230 ? -6.957 -7.476 2.157 1.00 89.56 230 ASP A O 1
ATOM 1806 N N . SER A 1 231 ? -7.292 -7.100 -0.035 1.00 87.50 231 SER A N 1
ATOM 1807 C CA . SER A 1 231 ? -7.057 -8.482 -0.463 1.00 87.50 231 SER A CA 1
ATOM 1808 C C . SER A 1 231 ? -5.605 -8.733 -0.869 1.00 87.50 231 SER A C 1
ATOM 1810 O O . SER A 1 231 ? -4.941 -7.893 -1.477 1.00 87.50 231 SER A O 1
ATOM 1812 N N . ARG A 1 232 ? -5.113 -9.945 -0.580 1.00 85.75 232 ARG A N 1
ATOM 1813 C CA . ARG A 1 232 ? -3.788 -10.408 -1.028 1.00 85.75 232 ARG A CA 1
ATOM 1814 C C . ARG A 1 232 ? -3.750 -10.738 -2.515 1.00 85.75 232 ARG A C 1
ATOM 1816 O O . ARG A 1 232 ? -2.676 -10.660 -3.104 1.00 85.75 232 ARG A O 1
ATOM 1823 N N . ASP A 1 233 ? -4.892 -11.089 -3.099 1.00 84.56 233 ASP A N 1
ATOM 1824 C CA . ASP A 1 233 ? -4.998 -11.410 -4.527 1.00 84.56 233 ASP A CA 1
ATOM 1825 C C . ASP A 1 233 ? -4.774 -10.163 -5.398 1.00 84.56 233 ASP A C 1
ATOM 1827 O O . ASP A 1 233 ? -4.348 -10.256 -6.546 1.00 84.56 233 ASP A O 1
ATOM 1831 N N . ASP A 1 234 ? -4.973 -8.984 -4.808 1.00 83.81 234 ASP A N 1
ATOM 1832 C CA . ASP A 1 234 ? -4.785 -7.688 -5.449 1.00 83.81 234 ASP A CA 1
ATOM 1833 C C . ASP A 1 234 ? -3.358 -7.150 -5.352 1.00 83.81 234 ASP A C 1
ATOM 1835 O O . ASP A 1 234 ? -3.068 -6.063 -5.853 1.00 83.81 234 ASP A O 1
ATOM 1839 N N . TYR A 1 235 ? -2.437 -7.884 -4.732 1.00 86.00 235 TYR A N 1
ATOM 1840 C CA . TYR A 1 235 ? -1.066 -7.417 -4.579 1.00 86.00 235 TYR A CA 1
ATOM 1841 C C . TYR A 1 235 ? -0.375 -7.255 -5.937 1.00 86.00 235 TYR A C 1
ATOM 1843 O O . TYR A 1 235 ? -0.595 -8.007 -6.890 1.00 86.00 235 TYR A O 1
ATOM 1851 N N . PHE A 1 236 ? 0.529 -6.283 -6.006 1.00 82.62 236 PHE A N 1
ATOM 1852 C CA . PHE A 1 236 ? 1.585 -6.306 -7.001 1.00 82.62 236 PHE A CA 1
ATOM 1853 C C . PHE A 1 236 ? 2.418 -7.567 -6.765 1.00 82.62 236 PHE A C 1
ATOM 1855 O O . PHE A 1 236 ? 2.921 -7.795 -5.657 1.00 82.62 236 PHE A O 1
ATOM 1862 N N . SER A 1 237 ? 2.561 -8.378 -7.806 1.00 75.81 237 SER A N 1
ATOM 1863 C CA . SER A 1 237 ? 3.515 -9.478 -7.849 1.00 75.81 237 SER A CA 1
ATOM 1864 C C . SER A 1 237 ? 4.691 -9.036 -8.709 1.00 75.81 237 SER A C 1
ATOM 1866 O O . SER A 1 237 ? 4.510 -8.559 -9.826 1.00 75.81 237 SER A O 1
ATOM 1868 N N . GLY A 1 238 ? 5.904 -9.144 -8.171 1.00 60.44 238 GLY A N 1
ATOM 1869 C CA . GLY A 1 238 ? 7.078 -9.120 -9.030 1.00 60.44 238 GLY A CA 1
ATOM 1870 C C . GLY A 1 238 ? 7.062 -10.418 -9.821 1.00 60.44 238 GLY A C 1
ATOM 1871 O O . GLY A 1 238 ? 7.190 -11.483 -9.218 1.00 60.44 238 GLY A O 1
ATOM 1872 N N . LYS A 1 239 ? 6.848 -10.347 -11.136 1.00 55.41 239 LYS A N 1
ATOM 1873 C CA . LYS A 1 239 ? 7.299 -11.425 -12.011 1.00 55.41 239 LYS A CA 1
ATOM 1874 C C . LYS A 1 239 ? 8.828 -11.330 -12.008 1.00 55.41 239 LYS A C 1
ATOM 1876 O O . LYS A 1 239 ? 9.366 -10.323 -12.466 1.00 55.41 239 LYS A O 1
ATOM 1881 N N . GLU A 1 240 ? 9.490 -12.286 -11.357 1.00 41.25 240 GLU A N 1
ATOM 1882 C CA . GLU A 1 240 ? 10.936 -12.499 -11.529 1.00 41.25 240 GLU A CA 1
ATOM 1883 C C . GLU A 1 240 ? 11.244 -12.957 -12.956 1.00 41.25 240 GLU A C 1
ATOM 1885 O O . GLU A 1 240 ? 10.447 -13.758 -13.501 1.00 41.25 240 GLU A O 1
#

Mean predicted aligned error: 20.84 Å

Secondary structure (DSSP, 8-state):
------S---TTSTHHHHSSTTBSTTBTTEEE-PPPTT--S-EEEETT-TT-S-EETT-B--TT--BTT-------S--------PPPP--EEEE-TTS-EEEEPPPP------PPPPPPPSS----S-HHHHHHHHHHHHHTS-PPP--PPBPGGGTT-EEEEE-TTS-EEEEEEHHHHHHHHHHHHHHHHHHHHHHHT-HHHHHH-HHHHHHHHHHHHHHGGGGGGBSSSTTSPP---